Protein 8J1M (pdb70)

Foldseek 3Di:
DVVVVVVVVVCLVCVLVCLQVLLLVQCPDPVNVVLLVQLLVLLVLLLVLLLQLLVVLVVVLADDLLVLLLLLLQLLLLLLLLLVPQQLVVLLVLLCVVPHHDVVSNVLLVLLLVLLLSSLVSCQAAPWAAAPPPGIHYPPNVPDDHLVRPLVLLLSQCLLLLLLLLLQSLPVDCVRNVLSSVSSSNSSNSVSNSQLSVSSVVPDRSVVSSVSSSVSSSSNSSSSSSNNRQQHPDSSSNSSSSSSSSSNNNCCSPPPGLVSCPVVPNNVSSNVSSVNNNVVSVVCSPVVD

Structure (mmCIF, N/CA/C/O backbone):
data_8J1M
#
_entry.id   8J1M
#
_cell.length_a   116.407
_cell.length_b   51.012
_cell.length_c   51.817
_cell.angle_alpha   90.00
_cell.angle_beta   113.92
_cell.angle_gamma   90.00
#
_symmetry.space_group_name_H-M   'C 1 2 1'
#
loop_
_entity.id
_entity.type
_entity.pdbx_description
1 polymer 'Putative membrane protein'
2 non-polymer 'CADMIUM ION'
3 non-polymer 'CHLORIDE ION'
4 non-polymer '[(Z)-octadec-9-enyl] (2R)-2,3-bis(oxidanyl)propanoate'
5 non-polymer 'MERCURY (II) ION'
6 water water
#
loop_
_atom_site.group_PDB
_atom_site.id
_atom_site.type_symbol
_atom_site.label_atom_id
_atom_site.label_alt_id
_atom_site.label_comp_id
_atom_site.label_asym_id
_atom_site.label_entity_id
_atom_site.label_seq_id
_atom_site.pdbx_PDB_ins_code
_atom_site.Cartn_x
_atom_site.Cartn_y
_atom_site.Cartn_z
_atom_site.occupancy
_atom_site.B_iso_or_equiv
_atom_site.auth_seq_id
_atom_site.auth_comp_id
_atom_site.auth_asym_id
_atom_site.auth_atom_id
_atom_site.pdbx_PDB_model_num
ATOM 1 N N . SER A 1 1 ? -49.256 -4.314 14.359 1.00 71.01 21 SER A N 1
ATOM 2 C CA . SER A 1 1 ? -49.593 -5.397 13.450 1.00 64.07 21 SER A CA 1
ATOM 3 C C . SER A 1 1 ? -48.627 -6.567 13.616 1.00 61.31 21 SER A C 1
ATOM 4 O O . SER A 1 1 ? -47.807 -6.808 12.743 1.00 66.40 21 SER A O 1
ATOM 6 N N . HIS A 1 2 ? -48.729 -7.293 14.744 1.00 68.80 22 HIS A N 1
ATOM 7 C CA . HIS A 1 2 ? -48.060 -8.591 14.889 1.00 59.34 22 HIS A CA 1
ATOM 8 C C . HIS A 1 2 ? -48.532 -9.580 13.821 1.00 56.86 22 HIS A C 1
ATOM 9 O O . HIS A 1 2 ? -47.857 -10.588 13.584 1.00 51.52 22 HIS A O 1
ATOM 16 N N . PRO A 1 3 ? -49.719 -9.399 13.218 1.00 50.11 23 PRO A N 1
ATOM 17 C CA . PRO A 1 3 ? -49.993 -10.138 11.969 1.00 54.81 23 PRO A CA 1
ATOM 18 C C . PRO A 1 3 ? -48.903 -9.949 10.917 1.00 56.62 23 PRO A C 1
ATOM 19 O O . PRO A 1 3 ? -48.571 -10.894 10.181 1.00 40.62 23 PRO A O 1
ATOM 23 N N . LEU A 1 4 ? -48.326 -8.742 10.844 1.00 52.69 24 LEU A N 1
ATOM 24 C CA . LEU A 1 4 ? -47.305 -8.440 9.846 1.00 51.83 24 LEU A CA 1
ATOM 25 C C . LEU A 1 4 ? -45.997 -9.173 10.128 1.00 39.42 24 LEU A C 1
ATOM 26 O O . LEU A 1 4 ? -45.348 -9.667 9.201 1.00 43.95 24 LEU A O 1
ATOM 31 N N . ILE A 1 5 ? -45.587 -9.245 11.390 1.00 45.48 25 ILE A N 1
ATOM 32 C CA . ILE A 1 5 ? -44.410 -10.040 11.726 1.00 42.72 25 ILE A CA 1
ATOM 33 C C . ILE A 1 5 ? -44.664 -11.531 11.488 1.00 45.07 25 ILE A C 1
ATOM 34 O O . ILE A 1 5 ? -43.762 -12.252 11.031 1.00 40.45 25 ILE A O 1
ATOM 39 N N . THR A 1 6 ? -45.892 -12.015 11.736 1.00 37.44 26 THR A N 1
ATOM 40 C CA . THR A 1 6 ? -46.185 -13.429 11.478 1.00 42.44 26 THR A CA 1
ATOM 41 C C . THR A 1 6 ? -46.183 -13.703 9.985 1.00 42.66 26 THR A C 1
ATOM 42 O O . THR A 1 6 ? -45.691 -14.745 9.538 1.00 38.78 26 THR A O 1
ATOM 46 N N . LEU A 1 7 ? -46.709 -12.758 9.201 1.00 36.79 27 LEU A N 1
ATOM 47 C CA . LEU A 1 7 ? -46.655 -12.866 7.749 1.00 40.53 27 LEU A CA 1
ATOM 48 C C . LEU A 1 7 ? -45.209 -12.905 7.251 1.00 33.03 27 LEU A C 1
ATOM 49 O O . LEU A 1 7 ? -44.853 -13.739 6.416 1.00 36.94 27 LEU A O 1
ATOM 54 N N . GLY A 1 8 ? -44.358 -12.020 7.770 1.00 37.68 28 GLY A N 1
ATOM 55 C CA . GLY A 1 8 ? -42.965 -12.013 7.353 1.00 32.91 28 GLY A CA 1
ATOM 56 C C . GLY A 1 8 ? -42.220 -13.257 7.798 1.00 35.05 28 GLY A C 1
ATOM 57 O O . GLY A 1 8 ? -41.380 -13.787 7.064 1.00 33.63 28 GLY A O 1
ATOM 58 N N . LEU A 1 9 ? -42.512 -13.737 9.005 1.00 29.29 29 LEU A N 1
ATOM 59 C CA . LEU A 1 9 ? -41.920 -14.989 9.466 1.00 37.48 29 LEU A CA 1
ATOM 60 C C . LEU A 1 9 ? -42.320 -16.147 8.566 1.00 40.57 29 LEU A C 1
ATOM 61 O O . LEU A 1 9 ? -41.479 -16.978 8.191 1.00 38.25 29 LEU A O 1
ATOM 66 N N . ALA A 1 10 ? -43.608 -16.222 8.208 1.00 33.93 30 ALA A N 1
ATOM 67 C CA . ALA A 1 10 ? -44.060 -17.279 7.311 1.00 34.30 30 ALA A CA 1
ATOM 68 C C . ALA A 1 10 ? -43.386 -17.167 5.949 1.00 42.75 30 ALA A C 1
ATOM 69 O O . ALA A 1 10 ? -42.927 -18.172 5.390 1.00 38.16 30 ALA A O 1
ATOM 71 N N . ALA A 1 11 ? -43.317 -15.950 5.397 1.00 38.09 31 ALA A N 1
ATOM 72 C CA . ALA A 1 11 ? -42.678 -15.768 4.099 1.00 38.08 31 ALA A CA 1
ATOM 73 C C . ALA A 1 11 ? -41.186 -16.077 4.172 1.00 35.82 31 ALA A C 1
ATOM 74 O O . ALA A 1 11 ? -40.641 -16.691 3.252 1.00 34.48 31 ALA A O 1
ATOM 76 N N . SER A 1 12 ? -40.516 -15.666 5.257 1.00 36.00 32 SER A N 1
ATOM 77 C CA . SER A 1 12 ? -39.083 -15.940 5.431 1.00 41.65 32 SER A CA 1
ATOM 78 C C . SER A 1 12 ? -38.800 -17.435 5.509 1.00 41.08 32 SER A C 1
ATOM 79 O O . SER A 1 12 ? -37.882 -17.944 4.853 1.00 41.18 32 SER A O 1
ATOM 82 N N . ALA A 1 13 ? -39.558 -18.148 6.341 1.00 36.00 33 ALA A N 1
ATOM 83 C CA . ALA A 1 13 ? -39.343 -19.585 6.499 1.00 38.20 33 ALA A CA 1
ATOM 84 C C . ALA A 1 13 ? -39.618 -20.322 5.199 1.00 44.08 33 ALA A C 1
ATOM 85 O O . ALA A 1 13 ? -38.803 -21.135 4.746 1.00 44.40 33 ALA A O 1
ATOM 87 N N . ALA A 1 14 ? -40.760 -20.031 4.573 1.00 44.32 34 ALA A N 1
ATOM 88 C CA . ALA A 1 14 ? -41.093 -20.681 3.314 1.00 43.62 34 ALA A CA 1
ATOM 89 C C . ALA A 1 14 ? -40.105 -20.317 2.221 1.00 44.90 34 ALA A C 1
ATOM 90 O O . ALA A 1 14 ? -39.810 -21.145 1.356 1.00 43.34 34 ALA A O 1
ATOM 92 N N . GLY A 1 15 ? -39.580 -19.092 2.245 1.00 41.67 35 GLY A N 1
ATOM 93 C CA 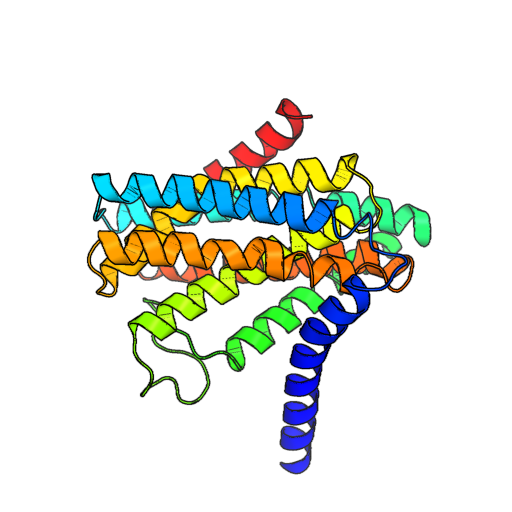. GLY A 1 15 ? -38.639 -18.682 1.211 1.00 44.76 35 GLY A CA 1
ATOM 94 C C . GLY A 1 15 ? -37.322 -19.440 1.263 1.00 43.15 35 GLY A C 1
ATOM 95 O O . GLY A 1 15 ? -36.738 -19.756 0.222 1.00 38.83 35 GLY A O 1
ATOM 96 N N . VAL A 1 16 ? -36.827 -19.731 2.470 1.00 36.87 36 VAL A N 1
ATOM 97 C CA . VAL A 1 16 ? -35.586 -20.492 2.584 1.00 41.57 36 VAL A CA 1
ATOM 98 C C . VAL A 1 16 ? -35.840 -21.984 2.333 1.00 44.62 36 VAL A C 1
ATOM 99 O O . VAL A 1 16 ? -35.085 -22.636 1.606 1.00 42.18 36 VAL A O 1
ATOM 103 N N . VAL A 1 17 ? -36.921 -22.539 2.889 1.00 41.11 37 VAL A N 1
ATOM 104 C CA . VAL A 1 17 ? -37.283 -23.924 2.600 1.00 45.76 37 VAL A CA 1
ATOM 105 C C . VAL A 1 17 ? -37.511 -24.111 1.107 1.00 45.18 37 VAL A C 1
ATOM 106 O O . VAL A 1 17 ? -37.057 -25.096 0.509 1.00 43.70 37 VAL A O 1
ATOM 110 N N . LEU A 1 18 ? -38.198 -23.158 0.478 1.00 41.96 38 LEU A N 1
ATOM 111 C CA . LEU A 1 18 ? -38.488 -23.284 -0.944 1.00 44.16 38 LEU A CA 1
ATOM 112 C C . LEU A 1 18 ? -37.216 -23.225 -1.775 1.00 42.29 38 LEU A C 1
ATOM 113 O O . LEU A 1 18 ? -37.057 -23.999 -2.721 1.00 42.72 38 LEU A O 1
ATOM 118 N N . LEU A 1 19 ? -36.294 -22.321 -1.447 1.00 42.69 39 LEU A N 1
ATOM 119 C CA . LEU A 1 19 ? -35.058 -22.240 -2.220 1.00 40.62 39 LEU A CA 1
ATOM 120 C C . LEU A 1 19 ? -34.326 -23.576 -2.216 1.00 36.79 39 LEU A C 1
ATOM 121 O O . LEU A 1 19 ? -33.869 -24.049 -3.261 1.00 34.79 39 LEU A O 1
ATOM 126 N N . LEU A 1 20 ? -34.199 -24.190 -1.039 1.00 36.86 40 LEU A N 1
ATOM 127 C CA . LEU A 1 20 ? -33.440 -25.429 -0.914 1.00 38.11 40 LEU A CA 1
ATOM 128 C C . LEU A 1 20 ? -34.170 -26.580 -1.592 1.00 36.10 40 LEU A C 1
ATOM 129 O O . LEU A 1 20 ? -33.579 -27.318 -2.388 1.00 37.02 40 LEU A O 1
ATOM 134 N N . VAL A 1 21 ? -35.468 -26.722 -1.313 1.00 38.36 41 VAL A N 1
ATOM 135 C CA . VAL A 1 21 ? -36.231 -27.864 -1.814 1.00 39.39 41 VAL A CA 1
ATOM 136 C C . VAL A 1 21 ? -36.516 -27.711 -3.303 1.00 38.78 41 VAL A C 1
ATOM 137 O O . VAL A 1 21 ? -36.388 -28.668 -4.082 1.00 38.86 41 VAL A O 1
ATOM 141 N N . ALA A 1 22 ? -36.924 -26.512 -3.723 1.00 36.68 42 ALA A N 1
ATOM 142 C CA . ALA A 1 22 ? -37.131 -26.280 -5.148 1.00 39.30 42 ALA A CA 1
ATOM 143 C C . ALA A 1 22 ? -35.822 -26.339 -5.921 1.00 36.03 42 ALA A C 1
ATOM 144 O O . ALA A 1 22 ? -35.819 -26.718 -7.096 1.00 43.09 42 ALA A O 1
ATOM 146 N N . GLY A 1 23 ? -34.707 -25.961 -5.297 1.00 36.70 43 GLY A N 1
ATOM 147 C CA . GLY A 1 23 ? -33.425 -26.136 -5.959 1.00 35.55 43 GLY A CA 1
ATOM 148 C C . GLY A 1 23 ? -33.149 -27.594 -6.269 1.00 37.62 43 GLY A C 1
ATOM 149 O O . GLY A 1 23 ? -32.780 -27.952 -7.391 1.00 36.16 43 GLY A O 1
ATOM 150 N N . ILE A 1 24 ? -33.355 -28.462 -5.282 1.00 31.11 44 ILE A N 1
ATOM 151 C CA . ILE A 1 24 ? -33.117 -29.881 -5.493 1.00 36.24 44 ILE A CA 1
ATOM 152 C C . ILE A 1 24 ? -34.101 -30.440 -6.508 1.00 36.04 44 ILE A C 1
ATOM 153 O O . ILE A 1 24 ? -33.713 -31.167 -7.429 1.00 35.65 44 ILE A O 1
ATOM 158 N N . VAL A 1 25 ? -35.383 -30.084 -6.381 1.00 36.70 45 VAL A N 1
ATOM 159 C CA . VAL A 1 25 ? -36.390 -30.581 -7.316 1.00 35.25 45 VAL A CA 1
ATOM 160 C C . VAL A 1 25 ? -36.044 -30.169 -8.739 1.00 37.36 45 VAL A C 1
ATOM 161 O O . VAL A 1 25 ? -36.055 -30.989 -9.660 1.00 33.94 45 VAL A O 1
ATOM 165 N N . ASN A 1 26 ? -35.703 -28.898 -8.935 1.00 35.04 46 ASN A N 1
ATOM 166 C CA . ASN A 1 26 ? -35.358 -28.438 -10.271 1.00 33.69 46 ASN A CA 1
ATOM 167 C C . ASN A 1 26 ? -34.068 -29.072 -10.765 1.00 37.31 46 ASN A C 1
ATOM 168 O O . ASN A 1 26 ? -33.930 -29.338 -11.967 1.00 34.13 46 ASN A O 1
ATOM 173 N N . ALA A 1 27 ? -33.107 -29.318 -9.868 1.00 32.47 47 ALA A N 1
ATOM 174 C CA . ALA A 1 27 ? -31.887 -29.981 -10.306 1.00 36.82 47 ALA A CA 1
ATOM 175 C C . ALA A 1 27 ? -32.193 -31.362 -10.867 1.00 38.97 47 ALA A C 1
ATOM 176 O O . ALA A 1 27 ? -31.510 -31.823 -11.783 1.00 41.68 47 ALA A O 1
ATOM 178 N N . LEU A 1 28 ? -33.223 -32.027 -10.349 1.00 31.73 48 LEU A N 1
ATOM 179 C CA . LEU A 1 28 ? -33.461 -33.423 -10.696 1.00 38.25 48 LEU A CA 1
ATOM 180 C C . LEU A 1 28 ? -34.349 -33.601 -11.921 1.00 44.56 48 LEU A C 1
ATOM 181 O O . LEU A 1 28 ? -34.792 -34.720 -12.187 1.00 40.79 48 LEU A O 1
ATOM 186 N N . THR A 1 29 ? -34.602 -32.538 -12.679 1.00 45.74 49 THR A N 1
ATOM 187 C CA . THR A 1 29 ? -35.339 -32.655 -13.930 1.00 51.25 49 THR A CA 1
ATOM 188 C C . THR A 1 29 ? -34.452 -33.236 -15.032 1.00 52.52 49 THR A C 1
ATOM 189 O O . THR A 1 29 ? -33.216 -33.204 -14.958 1.00 51.15 49 THR A O 1
ATOM 193 N N . GLY A 1 30 ? -35.106 -33.757 -16.077 1.00 48.93 50 GLY A N 1
ATOM 194 C CA . GLY A 1 30 ? -34.381 -34.453 -17.129 1.00 40.66 50 GLY A CA 1
ATOM 195 C C . GLY A 1 30 ? -33.406 -33.572 -17.886 1.00 45.34 50 GLY A C 1
ATOM 196 O O . GLY A 1 30 ? -32.350 -34.043 -18.328 1.00 43.07 50 GLY A O 1
ATOM 197 N N . GLU A 1 31 ? -33.733 -32.286 -18.045 1.00 41.01 51 GLU A N 1
ATOM 198 C CA . GLU A 1 31 ? -32.849 -31.371 -18.766 1.00 45.50 51 GLU A CA 1
ATOM 199 C C . GLU A 1 31 ? -31.507 -31.165 -18.065 1.00 41.84 51 GLU A C 1
ATOM 200 O O . GLU A 1 31 ? -30.536 -30.761 -18.708 1.00 44.92 51 GLU A O 1
ATOM 202 N N . ASN A 1 32 ? -31.421 -31.427 -16.766 1.00 45.79 52 ASN A N 1
ATOM 203 C CA . ASN A 1 32 ? -30.217 -31.117 -16.013 1.00 38.19 52 ASN A CA 1
ATOM 204 C C . ASN A 1 32 ? -29.344 -32.336 -15.748 1.00 46.38 52 ASN A C 1
ATOM 205 O O . ASN A 1 32 ? -28.333 -32.215 -15.042 1.00 37.68 52 ASN A O 1
ATOM 210 N N . ARG A 1 33 ? -29.674 -33.495 -16.332 1.00 35.68 53 ARG A N 1
ATOM 211 C CA . ARG A 1 33 ? -29.063 -34.733 -15.859 1.00 40.76 53 ARG A CA 1
ATOM 212 C C . ARG A 1 33 ? -27.550 -34.729 -16.049 1.00 43.27 53 ARG A C 1
ATOM 213 O O . ARG A 1 33 ? -26.816 -35.228 -15.187 1.00 38.08 53 ARG A O 1
ATOM 221 N N . VAL A 1 34 ? -27.053 -34.151 -17.148 1.00 36.09 54 VAL A N 1
ATOM 222 C CA . VAL A 1 34 ? -25.604 -34.103 -17.346 1.00 38.22 54 VAL A CA 1
ATOM 223 C C . VAL A 1 34 ? -24.963 -33.106 -16.389 1.00 37.88 54 VAL A C 1
ATOM 224 O O . VAL A 1 34 ? -23.903 -33.375 -15.804 1.00 38.27 54 VAL A O 1
ATOM 228 N N . HIS A 1 35 ? -25.598 -31.944 -16.209 1.00 36.30 55 HIS A N 1
ATOM 229 C CA . HIS A 1 35 ? -25.048 -30.910 -15.340 1.00 40.00 55 HIS A CA 1
ATOM 230 C C . HIS A 1 35 ? -25.014 -31.354 -13.883 1.00 39.66 55 HIS A C 1
ATOM 231 O O . HIS A 1 35 ? -24.017 -31.113 -13.185 1.00 39.55 55 HIS A O 1
ATOM 238 N N . VAL A 1 36 ? -26.086 -31.988 -13.393 1.00 32.61 56 VAL A N 1
ATOM 239 C CA A VAL A 1 36 ? -26.017 -32.426 -12.008 0.26 37.08 56 VAL A CA 1
ATOM 240 C CA B VAL A 1 36 ? -26.103 -32.521 -12.033 0.74 36.93 56 VAL A CA 1
ATOM 241 C C . VAL A 1 36 ? -24.998 -33.549 -11.859 1.00 35.82 56 VAL A C 1
ATOM 242 O O . VAL A 1 36 ? -24.387 -33.673 -10.792 1.00 35.35 56 VAL A O 1
ATOM 249 N N . GLY A 1 37 ? -24.741 -34.328 -12.911 1.00 35.08 57 GLY A N 1
ATOM 250 C CA . GLY A 1 37 ? -23.683 -35.324 -12.828 1.00 37.75 57 GLY A CA 1
ATOM 251 C C . GLY A 1 37 ? -22.339 -34.702 -12.491 1.00 35.46 57 GLY A C 1
ATOM 252 O O . GLY A 1 37 ? -21.677 -35.103 -11.529 1.00 36.69 57 GLY A O 1
ATOM 253 N N . TYR A 1 38 ? -21.922 -33.703 -13.279 1.00 33.73 58 TYR A N 1
ATOM 254 C CA . TYR A 1 38 ? -20.665 -33.013 -13.004 1.00 37.55 58 TYR A CA 1
ATOM 255 C C . TYR A 1 38 ? -20.674 -32.372 -11.626 1.00 33.49 58 TYR A C 1
ATOM 256 O O . TYR A 1 38 ? -19.677 -32.440 -10.893 1.00 31.72 58 TYR A O 1
ATOM 265 N N . ALA A 1 39 ? -21.784 -31.727 -11.266 1.00 34.71 59 ALA A N 1
ATOM 266 C CA . ALA A 1 39 ? -21.828 -30.985 -10.010 1.00 37.26 59 ALA A CA 1
ATOM 267 C C . ALA A 1 39 ? -21.714 -31.902 -8.797 1.00 33.39 59 ALA A C 1
ATOM 268 O O . ALA A 1 39 ? -21.005 -31.578 -7.841 1.00 29.23 59 ALA A O 1
ATOM 270 N N . VAL A 1 40 ? -22.408 -33.046 -8.801 1.00 32.98 60 VAL A N 1
ATOM 271 C CA . VAL A 1 40 ? -22.300 -33.948 -7.653 1.00 31.06 60 VAL A CA 1
ATOM 272 C C . VAL A 1 40 ? -20.916 -34.594 -7.589 1.00 30.92 60 VAL A C 1
ATOM 273 O O . VAL A 1 40 ? -20.369 -34.812 -6.499 1.00 34.82 60 VAL A O 1
ATOM 277 N N . LEU A 1 41 ? -20.299 -34.872 -8.736 1.00 29.14 61 LEU A N 1
ATOM 278 C CA . LEU A 1 41 ? -18.933 -35.397 -8.711 1.00 28.99 61 LEU A CA 1
ATOM 279 C C . LEU A 1 41 ? -17.959 -34.347 -8.184 1.00 28.40 61 LEU A C 1
ATOM 280 O O . LEU A 1 41 ? -17.070 -34.653 -7.382 1.00 30.93 61 LEU A O 1
ATOM 285 N N . GLY A 1 42 ? -18.101 -33.098 -8.635 1.00 30.35 62 GLY A N 1
ATOM 286 C CA . GLY A 1 42 ? -17.324 -32.031 -8.028 1.00 27.08 62 GLY A CA 1
ATOM 287 C C . GLY A 1 42 ? -17.527 -31.969 -6.528 1.00 29.32 62 GLY A C 1
ATOM 288 O O . GLY A 1 42 ? -16.562 -31.869 -5.765 1.00 29.05 62 GLY A O 1
ATOM 289 N N . GLY A 1 43 ? -18.787 -32.072 -6.080 1.00 29.69 63 GLY A N 1
ATOM 290 C CA . GLY A 1 43 ? -19.053 -32.083 -4.649 1.00 26.58 63 GLY A CA 1
ATOM 291 C C . GLY A 1 43 ? -18.406 -33.261 -3.947 1.00 29.67 63 GLY A C 1
ATOM 292 O O . GLY A 1 43 ? -17.847 -33.116 -2.855 1.00 30.06 63 GLY A O 1
ATOM 293 N N . ALA A 1 44 ? -18.468 -34.441 -4.568 1.00 28.52 64 ALA A N 1
ATOM 294 C CA . ALA A 1 44 ? -17.880 -35.642 -3.983 1.00 32.12 64 ALA A CA 1
ATOM 295 C C . ALA A 1 44 ? -16.355 -35.563 -3.923 1.00 30.97 64 ALA A C 1
ATOM 296 O O . ALA A 1 44 ? -15.732 -36.200 -3.068 1.00 29.12 64 ALA A O 1
ATOM 298 N N . ALA A 1 45 ? -15.737 -34.798 -4.812 1.00 30.42 65 ALA A N 1
ATOM 299 C CA . ALA A 1 45 ? -14.304 -34.552 -4.684 1.00 30.22 65 ALA A CA 1
ATOM 300 C C . ALA A 1 45 ? -14.008 -33.726 -3.435 1.00 29.86 65 ALA A C 1
ATOM 301 O O . ALA A 1 45 ? -13.032 -33.987 -2.721 1.00 31.71 65 ALA A O 1
ATOM 303 N N . GLY A 1 46 ? -14.874 -32.762 -3.125 1.00 31.09 66 GLY A N 1
ATOM 304 C CA . GLY A 1 46 ? -14.705 -31.998 -1.899 1.00 29.70 66 GLY A CA 1
ATOM 305 C C . GLY A 1 46 ? -14.940 -32.832 -0.655 1.00 30.10 66 GLY A C 1
ATOM 306 O O . GLY A 1 46 ? -14.269 -32.648 0.360 1.00 30.15 66 GLY A O 1
ATOM 307 N N . PHE A 1 47 ? -15.921 -33.732 -0.700 1.00 29.38 67 PHE A N 1
ATOM 308 C CA . PHE A 1 47 ? -16.068 -34.697 0.380 1.00 29.92 67 PHE A CA 1
ATOM 309 C C . PHE A 1 47 ? -14.780 -35.502 0.574 1.00 33.42 67 PHE A C 1
ATOM 310 O O . PHE A 1 47 ? -14.338 -35.725 1.708 1.00 32.93 67 PHE A O 1
ATOM 318 N N . ALA A 1 48 ? -14.160 -35.937 -0.523 1.00 28.02 68 ALA A N 1
ATOM 319 C CA . ALA A 1 48 ? -12.951 -36.749 -0.406 1.00 30.79 68 ALA A CA 1
ATOM 320 C C . ALA A 1 48 ? -11.808 -35.935 0.180 1.00 28.28 68 ALA A C 1
ATOM 321 O O . ALA A 1 48 ? -11.069 -36.417 1.050 1.00 35.98 68 ALA A O 1
ATOM 323 N N . ALA A 1 49 ? -11.673 -34.679 -0.250 1.00 31.03 69 ALA A N 1
ATOM 324 C CA . ALA A 1 49 ? -10.610 -33.832 0.282 1.00 30.06 69 ALA A CA 1
ATOM 325 C C . ALA A 1 49 ? -10.848 -33.506 1.746 1.00 33.97 69 ALA A C 1
ATOM 326 O O . ALA A 1 49 ? -9.896 -33.414 2.527 1.00 33.28 69 ALA A O 1
ATOM 328 N N . THR A 1 50 ? -12.114 -33.303 2.130 1.00 31.68 70 THR A N 1
ATOM 329 C CA . THR A 1 50 ? -12.453 -33.096 3.535 1.00 30.18 70 T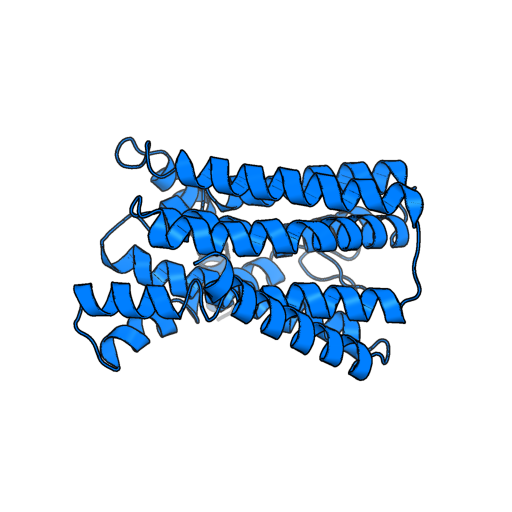HR A CA 1
ATOM 330 C C . THR A 1 50 ? -12.049 -34.306 4.358 1.00 27.90 70 THR A C 1
ATOM 331 O O . THR A 1 50 ? -11.418 -34.177 5.413 1.00 36.27 70 THR A O 1
ATOM 335 N N . ALA A 1 51 ? -12.430 -35.495 3.887 1.00 32.85 71 ALA A N 1
ATOM 336 C CA . ALA A 1 51 ? -12.077 -36.745 4.547 1.00 35.23 71 ALA A CA 1
ATOM 337 C C . ALA A 1 51 ? -10.573 -36.843 4.763 1.00 34.71 71 ALA A C 1
ATOM 338 O O . ALA A 1 51 ? -10.113 -37.185 5.855 1.00 38.23 71 ALA A O 1
ATOM 340 N N . LEU A 1 52 ? -9.787 -36.506 3.737 1.00 36.89 72 LEU A N 1
ATOM 341 C CA . LEU A 1 52 ? -8.336 -36.609 3.852 1.00 33.85 72 LEU A CA 1
ATOM 342 C C . LEU A 1 52 ? -7.798 -35.700 4.953 1.00 41.16 72 LEU A C 1
ATOM 343 O O . LEU A 1 52 ? -7.000 -36.133 5.793 1.00 40.81 72 LEU A O 1
ATOM 348 N N . GLY A 1 53 ? -8.205 -34.428 4.948 1.00 34.46 73 GLY A N 1
ATOM 349 C CA . GLY A 1 53 ? -7.804 -33.526 6.020 1.00 33.80 73 GLY A CA 1
ATOM 350 C C . GLY A 1 53 ? -8.208 -34.029 7.395 1.00 36.61 73 GLY A C 1
ATOM 351 O O . GLY A 1 53 ? -7.420 -33.977 8.347 1.00 35.50 73 GLY A O 1
ATOM 352 N N . ALA A 1 54 ? -9.431 -34.541 7.521 1.00 35.15 74 ALA A N 1
ATOM 353 C CA . ALA A 1 54 ? -9.862 -35.012 8.829 1.00 34.74 74 ALA A CA 1
ATOM 354 C C . ALA A 1 54 ? -8.991 -36.172 9.305 1.00 40.75 74 ALA A C 1
ATOM 355 O O . ALA A 1 54 ? -8.650 -36.254 10.491 1.00 31.55 74 ALA A O 1
ATOM 357 N N . LEU A 1 55 ? -8.598 -37.068 8.392 1.00 37.66 75 LEU A N 1
ATOM 358 C CA . LEU A 1 55 ? -7.723 -38.161 8.802 1.00 40.11 75 LEU A CA 1
ATOM 359 C C . LEU A 1 55 ? -6.430 -37.633 9.408 1.00 44.38 75 LEU A C 1
ATOM 360 O O . LEU A 1 55 ? -5.913 -38.210 10.370 1.00 44.96 75 LEU A O 1
ATOM 365 N N . MET A 1 56 ? -5.922 -36.509 8.903 1.00 42.03 76 MET A N 1
ATOM 366 C CA . MET A 1 56 ? -4.691 -35.956 9.442 1.00 39.10 76 MET A CA 1
ATOM 367 C C . MET A 1 56 ? -4.846 -35.421 10.864 1.00 48.35 76 MET A C 1
ATOM 368 O O . MET A 1 56 ? -3.834 -35.093 11.495 1.00 42.64 76 MET A O 1
ATOM 373 N N . ALA A 1 57 ? -6.070 -35.318 11.388 1.00 39.26 77 ALA A N 1
ATOM 374 C CA . ALA A 1 57 ? -6.238 -34.887 12.773 1.00 36.97 77 ALA A CA 1
ATOM 375 C C . ALA A 1 57 ? -5.992 -36.001 13.771 1.00 38.74 77 ALA A C 1
ATOM 376 O O . ALA A 1 57 ? -5.786 -35.714 14.958 1.00 39.52 77 ALA A O 1
ATOM 378 N N . LEU A 1 58 ? -6.038 -37.262 13.333 1.00 41.51 78 LEU A N 1
ATOM 379 C CA . LEU A 1 58 ? -5.708 -38.362 14.233 1.00 45.43 78 LEU A CA 1
ATOM 380 C C . LEU A 1 58 ? -4.312 -38.201 14.816 1.00 48.53 78 LEU A C 1
ATOM 381 O O . LEU A 1 58 ? -4.057 -38.632 15.945 1.00 62.48 78 LEU A O 1
ATOM 386 N N . GLY A 1 59 ? -3.403 -37.581 14.073 1.00 53.68 79 GLY A N 1
ATOM 387 C CA . GLY A 1 59 ? -2.074 -37.313 14.581 1.00 59.93 79 GLY A CA 1
ATOM 388 C C . GLY A 1 59 ? -2.014 -36.155 15.560 1.00 61.48 79 GLY A C 1
ATOM 389 O O . GLY A 1 59 ? -1.403 -36.275 16.626 1.00 63.98 79 GLY A O 1
ATOM 390 N N . LEU A 1 60 ? -2.656 -35.032 15.220 1.00 51.96 80 LEU A N 1
ATOM 391 C CA . LEU A 1 60 ? -2.474 -33.805 15.990 1.00 48.45 80 LEU A CA 1
ATOM 392 C C . LEU A 1 60 ? -3.322 -33.793 17.258 1.00 53.66 80 LEU A C 1
ATOM 393 O O . LEU A 1 60 ? -2.830 -33.440 18.338 1.00 53.21 80 LEU A O 1
ATOM 398 N N . ARG A 1 61 ? -4.608 -34.140 17.130 1.00 49.66 81 ARG A N 1
ATOM 399 C CA . ARG A 1 61 ? -5.579 -34.236 18.220 1.00 48.58 81 ARG A CA 1
ATOM 400 C C . ARG A 1 61 ? -6.009 -32.874 18.759 1.00 44.27 81 ARG A C 1
ATOM 401 O O . ARG A 1 61 ? -7.212 -32.619 18.870 1.00 43.82 81 ARG A O 1
ATOM 409 N N . ALA A 1 62 ? -5.060 -32.003 19.112 1.00 45.19 82 ALA A N 1
ATOM 410 C CA . ALA A 1 62 ? -5.377 -30.673 19.622 1.00 47.54 82 ALA A CA 1
ATOM 411 C C . ALA A 1 62 ? -4.239 -29.725 19.272 1.00 51.74 82 ALA A C 1
ATOM 412 O O . ALA A 1 62 ? -3.090 -30.140 19.105 1.00 45.92 82 ALA A O 1
ATOM 414 N N . ILE A 1 63 ? -4.571 -28.442 19.146 1.00 45.33 83 ILE A N 1
ATOM 415 C CA . ILE A 1 63 ? -3.591 -27.434 18.768 1.00 45.76 83 ILE A CA 1
ATOM 416 C C . ILE A 1 63 ? -3.850 -26.186 19.593 1.00 51.90 83 ILE A C 1
ATOM 417 O O . ILE A 1 63 ? -4.932 -25.996 20.158 1.00 48.23 83 ILE A O 1
ATOM 422 N N . SER A 1 64 ? -2.828 -25.337 19.668 1.00 46.30 84 SER A N 1
ATOM 423 C CA . SER A 1 64 ? -2.985 -24.052 20.330 1.00 50.54 84 SER A CA 1
ATOM 424 C C . SER A 1 64 ? -4.085 -23.243 19.652 1.00 48.15 84 SER A C 1
ATOM 425 O O . SER A 1 64 ? -4.318 -23.356 18.446 1.00 46.81 84 SER A O 1
ATOM 428 N N . ALA A 1 65 ? -4.769 -22.417 20.439 1.00 49.23 85 ALA A N 1
ATOM 429 C CA . ALA A 1 65 ? -5.803 -21.569 19.859 1.00 56.98 85 ALA A CA 1
ATOM 430 C C . ALA A 1 65 ? -5.211 -20.611 18.833 1.00 57.12 85 ALA A C 1
ATOM 431 O O . ALA A 1 65 ? -5.883 -20.237 17.861 1.00 56.43 85 ALA A O 1
ATOM 433 N N . ARG A 1 66 ? -3.945 -20.234 19.014 1.00 55.76 86 ARG A N 1
ATOM 434 C CA . ARG A 1 66 ? -3.276 -19.380 18.041 1.00 55.17 86 ARG A CA 1
ATOM 435 C C . ARG A 1 66 ? -3.111 -20.086 16.696 1.00 51.87 86 ARG A C 1
ATOM 436 O O . ARG A 1 66 ? -3.334 -19.482 15.638 1.00 49.27 86 ARG A O 1
ATOM 444 N N . THR A 1 67 ? -2.719 -21.364 16.716 1.00 41.94 87 THR A N 1
ATOM 445 C CA . THR A 1 67 ? -2.612 -22.130 15.475 1.00 39.02 87 THR A CA 1
ATOM 446 C C . THR A 1 67 ? -3.988 -22.351 14.842 1.00 44.45 87 THR A C 1
ATOM 447 O O . THR A 1 67 ? -4.133 -22.288 13.614 1.00 35.65 87 THR A O 1
ATOM 451 N N . GLN A 1 68 ? -5.008 -22.612 15.661 1.00 41.97 88 GLN A N 1
ATOM 452 C CA . GLN A 1 68 ? -6.342 -22.836 15.115 1.00 48.69 88 GLN A CA 1
ATOM 453 C C . GLN A 1 68 ? -6.836 -21.591 14.391 1.00 42.34 88 GLN A C 1
ATOM 454 O O . GLN A 1 68 ? -7.343 -21.681 13.268 1.00 41.90 88 GLN A O 1
ATOM 460 N N . ASP A 1 69 ? -6.620 -20.416 14.987 1.00 42.56 89 ASP A N 1
ATOM 461 C CA . ASP A 1 69 ? -7.063 -19.162 14.391 1.00 40.80 89 ASP A CA 1
ATOM 462 C C . ASP A 1 69 ? -6.303 -18.836 13.106 1.00 42.59 89 ASP A C 1
ATOM 463 O O . ASP A 1 69 ? -6.878 -18.241 12.190 1.00 37.71 89 ASP A O 1
ATOM 468 N N . ALA A 1 70 ? -5.016 -19.188 13.025 1.00 34.74 90 ALA A N 1
ATOM 469 C CA . ALA A 1 70 ? -4.283 -19.030 11.773 1.00 39.10 90 ALA A CA 1
ATOM 470 C C . ALA A 1 70 ? -4.891 -19.889 10.666 1.00 35.03 90 ALA A C 1
ATOM 471 O O . ALA A 1 70 ? -5.111 -19.415 9.544 1.00 33.52 90 ALA A O 1
ATOM 473 N N . MET A 1 71 ? -5.160 -21.163 10.966 1.00 32.33 91 MET A N 1
ATOM 474 C CA . MET A 1 71 ? -5.663 -22.098 9.958 1.00 34.23 91 MET A CA 1
ATOM 475 C C . MET A 1 71 ? -7.066 -21.730 9.490 1.00 37.68 91 MET A C 1
ATOM 476 O O . MET A 1 71 ? -7.408 -21.921 8.313 1.00 32.42 91 MET A O 1
ATOM 481 N N . LEU A 1 72 ? -7.902 -21.243 10.411 1.00 34.39 92 LEU A N 1
ATOM 482 C CA . LEU A 1 72 ? -9.237 -20.787 10.047 1.00 39.97 92 LEU A CA 1
ATOM 483 C C . LEU A 1 72 ? -9.164 -19.571 9.134 1.00 3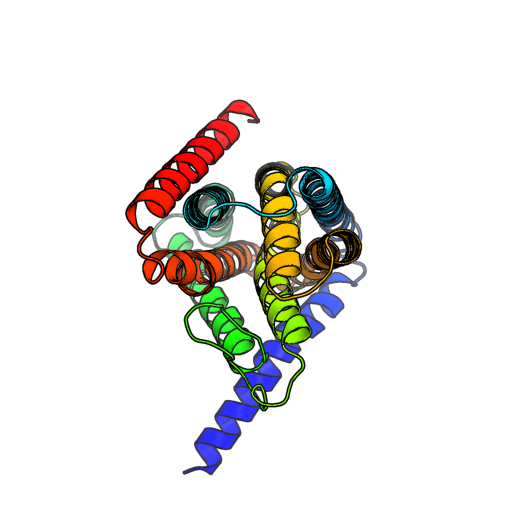7.24 92 LEU A C 1
ATOM 484 O O . LEU A 1 72 ? -9.890 -19.500 8.139 1.00 33.12 92 LEU A O 1
ATOM 489 N N . GLY A 1 73 ? -8.290 -18.608 9.457 1.00 33.30 93 GLY A N 1
ATOM 490 C CA . GLY A 1 73 ? -8.052 -17.491 8.552 1.00 32.44 93 GLY A CA 1
ATOM 491 C C . GLY A 1 73 ? -7.552 -17.932 7.190 1.00 31.40 93 GLY A C 1
ATOM 492 O O . GLY A 1 73 ? -7.951 -17.381 6.161 1.00 30.91 93 GLY A O 1
ATOM 493 N N . PHE A 1 74 ? -6.685 -18.945 7.160 1.00 30.88 94 PHE A N 1
ATOM 494 C CA . PHE A 1 74 ? -6.149 -19.431 5.887 1.00 28.18 94 PHE A CA 1
ATOM 495 C C . PHE A 1 74 ? -7.248 -19.993 4.980 1.00 32.88 94 PHE A C 1
ATOM 496 O O . PHE A 1 74 ? -7.324 -19.653 3.795 1.00 29.27 94 PHE A O 1
ATOM 504 N N . CYS A 1 75 ? -8.072 -20.905 5.507 1.00 30.59 95 CYS A N 1
ATOM 505 C CA . CYS A 1 75 ? -9.191 -21.422 4.725 1.00 34.81 95 CYS A CA 1
ATOM 506 C C . CYS A 1 75 ? -10.152 -20.307 4.348 1.00 32.16 95 CYS A C 1
ATOM 507 O O . CYS A 1 75 ? -10.686 -20.292 3.235 1.00 34.32 95 CYS A O 1
ATOM 510 N N . ALA A 1 76 ? -10.361 -19.351 5.256 1.00 32.83 96 ALA A N 1
ATOM 511 C CA . ALA A 1 76 ? -11.219 -18.209 4.959 1.00 35.11 96 ALA A CA 1
ATOM 512 C C . ALA A 1 76 ? -10.670 -17.371 3.809 1.00 32.07 96 ALA A C 1
ATOM 513 O O . ALA A 1 76 ? -11.436 -16.862 2.979 1.00 29.73 96 ALA A O 1
ATOM 515 N N . GLY A 1 77 ? -9.352 -17.172 3.764 1.00 31.55 97 GLY A N 1
ATOM 516 C CA . GLY A 1 77 ? -8.783 -16.381 2.686 1.00 25.89 97 GLY A CA 1
ATOM 517 C C . GLY A 1 77 ? -8.908 -17.089 1.354 1.00 31.07 97 GLY A C 1
ATOM 518 O O . GLY A 1 77 ? -9.165 -16.459 0.320 1.00 28.17 97 GLY A O 1
ATOM 519 N N . MET A 1 78 ? -8.725 -18.408 1.356 1.00 26.95 98 MET A N 1
ATOM 520 C CA . MET A 1 78 ? -8.926 -19.165 0.130 1.00 31.28 98 MET A CA 1
ATOM 521 C C . MET A 1 78 ? -10.349 -18.990 -0.377 1.00 31.35 98 MET A C 1
ATOM 522 O O . MET A 1 78 ? -10.571 -18.833 -1.583 1.00 33.90 98 MET A O 1
ATOM 527 N N . MET A 1 79 ? -11.325 -18.968 0.531 1.00 30.76 99 MET A N 1
ATOM 528 C CA . MET A 1 79 ? -12.703 -18.847 0.072 1.00 33.03 99 MET A CA 1
ATOM 529 C C . MET A 1 79 ? -13.058 -17.442 -0.393 1.00 28.22 99 MET A C 1
ATOM 530 O O . MET A 1 79 ? -13.828 -17.308 -1.344 1.00 27.58 99 MET A O 1
ATOM 535 N N . LEU A 1 80 ? -12.523 -16.397 0.241 1.00 28.77 100 LEU A N 1
ATOM 536 C CA A LEU A 1 80 ? -12.720 -15.058 -0.300 0.78 29.84 100 LEU A CA 1
ATOM 537 C CA B LEU A 1 80 ? -12.677 -15.042 -0.286 0.22 29.84 100 LEU A CA 1
ATOM 538 C C . LEU A 1 80 ? -12.157 -14.950 -1.710 1.00 32.04 100 LEU A C 1
ATOM 539 O O . LEU A 1 80 ? -12.794 -14.358 -2.588 1.00 31.91 100 LEU A O 1
ATOM 548 N N . ALA A 1 81 ? -10.978 -15.520 -1.953 1.00 29.28 101 ALA A N 1
ATOM 549 C CA . ALA A 1 81 ? -10.410 -15.440 -3.294 1.00 31.16 101 ALA A CA 1
ATOM 550 C C . ALA A 1 81 ? -11.205 -16.283 -4.275 1.00 32.25 101 ALA A C 1
ATOM 551 O O . ALA A 1 81 ? -11.422 -15.866 -5.417 1.00 34.05 101 ALA A O 1
ATOM 553 N N . ALA A 1 82 ? -11.653 -17.469 -3.858 1.00 33.41 102 ALA A N 1
ATOM 554 C CA . ALA A 1 82 ? -12.500 -18.265 -4.739 1.00 31.44 102 ALA A CA 1
ATOM 555 C C . ALA A 1 82 ? -13.789 -17.525 -5.072 1.00 34.32 102 ALA A C 1
ATOM 556 O O . ALA A 1 82 ? -14.283 -17.603 -6.205 1.00 31.24 102 ALA A O 1
ATOM 558 N N . SER A 1 83 ? -14.355 -16.806 -4.095 1.00 30.37 103 SER A N 1
ATOM 559 C CA A SER A 1 83 ? -15.572 -16.035 -4.349 0.66 32.99 103 SER A CA 1
ATOM 560 C CA B SER A 1 83 ? -15.576 -16.050 -4.359 0.34 32.92 103 SER A CA 1
ATOM 561 C C . SER A 1 83 ? -15.323 -14.952 -5.384 1.00 32.41 103 SER A C 1
ATOM 562 O O . SER A 1 83 ? -16.121 -14.759 -6.308 1.00 31.85 103 SER A O 1
ATOM 567 N N . ALA A 1 84 ? -14.211 -14.226 -5.229 1.00 31.71 104 ALA A N 1
ATOM 568 C CA . ALA A 1 84 ? -13.873 -13.126 -6.118 1.00 30.93 104 ALA A CA 1
ATOM 569 C C . ALA A 1 84 ? -13.523 -13.618 -7.524 1.00 30.54 104 ALA A C 1
ATOM 570 O O . ALA A 1 84 ? -14.133 -13.193 -8.509 1.00 32.97 104 ALA A O 1
ATOM 572 N N . PHE A 1 85 ? -12.557 -14.529 -7.642 1.00 28.14 105 PHE A N 1
ATOM 573 C CA . PHE A 1 85 ? -12.018 -14.880 -8.954 1.00 32.14 105 PHE A CA 1
ATOM 574 C C . PHE A 1 85 ? -12.732 -16.036 -9.636 1.00 33.82 105 PHE A C 1
ATOM 575 O O . PHE A 1 85 ? -12.689 -16.131 -10.865 1.00 31.03 105 PHE A O 1
ATOM 583 N N . SER A 1 86 ? -13.382 -16.918 -8.888 1.00 29.54 106 SER A N 1
ATOM 584 C CA . SER A 1 86 ? -13.995 -18.091 -9.488 1.00 30.67 106 SER A CA 1
ATOM 585 C C . SER A 1 86 ? -15.511 -18.033 -9.512 1.00 29.54 106 SER A C 1
ATOM 586 O O . SER A 1 86 ? -16.134 -18.884 -10.161 1.00 32.96 106 SER A O 1
ATOM 589 N N . LEU A 1 87 ? -16.121 -17.043 -8.859 1.00 27.76 107 LEU A N 1
ATOM 590 C CA . LEU A 1 87 ? -17.563 -16.849 -8.934 1.00 32.45 107 LEU A CA 1
ATOM 591 C C . LEU A 1 87 ? -17.933 -15.459 -9.419 1.00 27.96 107 LEU A C 1
ATOM 592 O O . LEU A 1 87 ? -18.665 -15.330 -10.408 1.00 29.88 107 LEU A O 1
ATOM 597 N N . ILE A 1 88 ? -17.447 -14.411 -8.755 1.00 26.44 108 ILE A N 1
ATOM 598 C CA . ILE A 1 88 ? -17.878 -13.061 -9.102 1.00 32.11 108 ILE A CA 1
ATOM 599 C C . ILE A 1 88 ? -17.381 -12.679 -10.497 1.00 33.35 108 ILE A C 1
ATOM 600 O O . ILE A 1 88 ? -18.172 -12.283 -11.361 1.00 29.79 108 ILE A O 1
ATOM 605 N N . LEU A 1 89 ? -16.081 -12.839 -10.765 1.00 31.51 109 LEU A N 1
ATOM 606 C CA . LEU A 1 89 ? -15.573 -12.432 -12.079 1.00 34.69 109 LEU A CA 1
ATOM 607 C C . LEU A 1 89 ? -16.182 -13.230 -13.223 1.00 35.97 109 LEU A C 1
ATOM 608 O O . LEU A 1 89 ? -16.606 -12.608 -14.212 1.00 37.66 109 LEU A O 1
ATOM 613 N N . PRO A 1 90 ? -16.269 -14.569 -13.177 1.00 31.88 110 PRO A N 1
ATOM 614 C CA . PRO A 1 90 ? -16.995 -15.278 -14.248 1.00 32.23 110 PRO A CA 1
ATOM 615 C C . PRO A 1 90 ? -18.483 -14.961 -14.299 1.00 33.92 110 PRO A C 1
ATOM 616 O O . PRO A 1 90 ? -19.064 -14.962 -15.387 1.00 31.72 110 PRO A O 1
ATOM 620 N N . GLY A 1 91 ? -19.133 -14.746 -13.153 1.00 31.01 111 GLY A N 1
ATOM 621 C CA . GLY A 1 91 ? -20.514 -14.286 -13.178 1.00 30.64 111 GLY A CA 1
ATOM 622 C C . GLY A 1 91 ? -20.682 -12.983 -13.937 1.00 33.62 111 GLY A C 1
ATOM 623 O O . GLY A 1 91 ? -21.666 -12.800 -14.660 1.00 30.70 111 GLY A O 1
ATOM 624 N N . LEU A 1 92 ? -19.732 -12.053 -13.769 1.00 35.63 112 LEU A N 1
ATOM 625 C CA . LEU A 1 92 ? -19.761 -10.794 -14.511 1.00 32.39 112 LEU A CA 1
ATOM 626 C C . LEU A 1 92 ? -19.722 -11.032 -16.015 1.00 41.22 112 LEU A C 1
ATOM 627 O O . LEU A 1 92 ? -20.536 -10.475 -16.763 1.00 37.53 112 LEU A O 1
ATOM 632 N N . ASP A 1 93 ? -18.763 -11.843 -16.478 1.00 35.73 113 ASP A N 1
ATOM 633 C CA . ASP A 1 93 ? -18.680 -12.181 -17.899 1.00 32.75 113 ASP A CA 1
ATOM 634 C C . ASP A 1 93 ? -19.960 -12.839 -18.376 1.00 34.42 113 ASP A C 1
ATOM 635 O O . ASP A 1 93 ? -20.484 -12.502 -19.442 1.00 35.48 113 ASP A O 1
ATOM 640 N N . ALA A 1 94 ? -20.469 -13.808 -17.611 1.00 32.32 114 ALA A N 1
ATOM 641 C CA . ALA A 1 94 ? -21.697 -14.474 -18.030 1.00 37.94 114 ALA A CA 1
ATOM 642 C C . ALA A 1 94 ? -22.867 -13.492 -18.096 1.00 33.66 114 ALA A C 1
ATOM 643 O O . ALA A 1 94 ? -23.672 -13.542 -19.032 1.00 37.34 114 ALA A O 1
ATOM 645 N N . ALA A 1 95 ? -22.992 -12.605 -17.105 1.00 33.55 115 ALA A N 1
ATOM 646 C CA . ALA A 1 95 ? -24.071 -11.615 -17.141 1.00 33.55 115 ALA A CA 1
ATOM 647 C C . ALA A 1 95 ? -23.929 -10.705 -18.350 1.00 36.11 115 ALA A C 1
ATOM 648 O O . ALA A 1 95 ? -24.923 -10.360 -19.000 1.00 36.79 115 ALA A O 1
ATOM 650 N N . GLY A 1 96 ? -22.696 -10.316 -18.669 1.00 34.24 116 GLY A N 1
ATOM 651 C CA . GLY A 1 96 ? -22.470 -9.412 -19.781 1.00 41.04 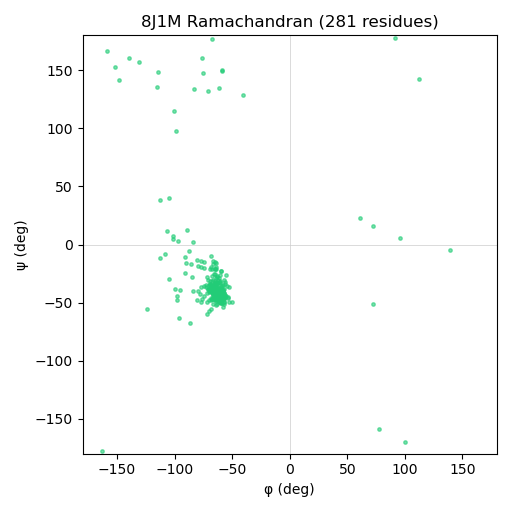116 GLY A CA 1
ATOM 652 C C . GLY A 1 96 ? -22.894 -9.984 -21.116 1.00 44.62 116 GLY A C 1
ATOM 653 O O . GLY A 1 96 ? -23.352 -9.246 -21.993 1.00 44.41 116 GLY A O 1
ATOM 654 N N . THR A 1 97 ? -22.753 -11.295 -21.299 1.00 42.35 117 THR A N 1
ATOM 655 C CA . THR A 1 97 ? -23.217 -11.891 -22.543 1.00 40.92 117 THR A CA 1
ATOM 656 C C . THR A 1 97 ? -24.733 -12.004 -22.616 1.00 41.56 117 THR A C 1
ATOM 657 O O . THR A 1 97 ? -25.268 -12.220 -23.711 1.00 40.94 117 THR A O 1
ATOM 661 N N . ILE A 1 98 ? -25.443 -11.862 -21.501 1.00 42.10 118 ILE A N 1
ATOM 662 C CA . ILE A 1 98 ? -26.899 -11.953 -21.506 1.00 41.80 118 ILE A CA 1
ATOM 663 C C . ILE A 1 98 ? -27.560 -10.575 -21.547 1.00 40.35 118 ILE A C 1
ATOM 664 O O . ILE A 1 98 ? -28.528 -10.379 -22.282 1.00 43.29 118 ILE A O 1
ATOM 669 N N . VAL A 1 99 ? -27.088 -9.604 -20.761 1.00 40.11 119 VAL A N 1
ATOM 670 C CA . VAL A 1 99 ? -27.730 -8.288 -20.712 1.00 37.28 119 VAL A CA 1
ATOM 671 C C . VAL A 1 99 ? -26.865 -7.181 -21.301 1.00 36.35 119 VAL A C 1
ATOM 672 O O . VAL A 1 99 ? -27.385 -6.079 -21.540 1.00 40.99 119 VAL A O 1
ATOM 676 N N . GLY A 1 100 ? -25.583 -7.436 -21.564 1.00 39.97 120 GLY A N 1
ATOM 677 C CA . GLY A 1 100 ? -24.667 -6.425 -22.045 1.00 39.69 120 GLY A CA 1
ATOM 678 C C . GLY A 1 100 ? -23.633 -6.124 -20.978 1.00 48.13 120 GLY A C 1
ATOM 679 O O . GLY A 1 100 ? -23.934 -6.146 -19.784 1.00 40.34 120 GLY A O 1
ATOM 680 N N . PRO A 1 101 ? -22.381 -5.887 -21.371 1.00 58.87 121 PRO A N 1
ATOM 681 C CA . PRO A 1 101 ? -21.368 -5.529 -20.365 1.00 51.56 121 PRO A CA 1
ATOM 682 C C . PRO A 1 101 ? -21.609 -4.168 -19.730 1.00 50.17 121 PRO A C 1
ATOM 683 O O . PRO A 1 101 ? -22.559 -3.460 -20.078 1.00 53.07 121 PRO A O 1
ATOM 687 N N . GLY A 1 102 ? -20.764 -3.807 -18.770 1.00 44.63 122 GLY A N 1
ATOM 688 C CA . GLY A 1 102 ? -20.904 -2.563 -18.060 1.00 39.24 122 GLY A CA 1
ATOM 689 C C . GLY A 1 102 ? -21.552 -2.756 -16.704 1.00 43.55 122 GLY A C 1
ATOM 690 O O . GLY A 1 102 ? -21.736 -3.880 -16.230 1.00 39.19 122 GLY A O 1
ATOM 691 N N . PRO A 1 103 ? -21.910 -1.651 -16.051 1.00 43.11 123 PRO A N 1
ATOM 692 C CA . PRO A 1 103 ? -22.515 -1.755 -14.711 1.00 44.05 123 PRO A CA 1
ATOM 693 C C . PRO A 1 103 ? -23.817 -2.560 -14.663 1.00 39.87 123 PRO A C 1
ATOM 694 O O . PRO A 1 103 ? -24.165 -3.056 -13.579 1.00 34.72 123 PRO A O 1
ATOM 698 N N . ALA A 1 104 ? -24.545 -2.702 -15.783 1.00 32.47 124 ALA A N 1
ATOM 699 C CA . ALA A 1 104 ? -25.762 -3.514 -15.771 1.00 39.28 124 ALA A CA 1
ATOM 700 C C . ALA A 1 104 ? -25.446 -4.973 -15.482 1.00 33.03 124 ALA A C 1
ATOM 701 O O . ALA A 1 104 ? -26.236 -5.674 -14.838 1.00 32.61 124 ALA A O 1
ATOM 703 N N . ALA A 1 105 ? -24.323 -5.464 -16.004 1.00 34.68 125 ALA A N 1
ATOM 704 C CA . ALA A 1 105 ? -23.928 -6.841 -15.736 1.00 35.39 125 ALA A CA 1
ATOM 705 C C . ALA A 1 105 ? -23.498 -7.009 -14.283 1.00 32.72 125 ALA A C 1
ATOM 706 O O . ALA A 1 105 ? -23.801 -8.034 -13.663 1.00 35.54 125 ALA A O 1
ATOM 708 N N . ALA A 1 106 ? -22.804 -6.006 -13.723 1.00 32.69 126 ALA A N 1
ATOM 709 C CA . ALA A 1 106 ? -22.421 -6.038 -12.313 1.00 35.66 126 ALA A CA 1
ATOM 710 C C . ALA A 1 106 ? -23.636 -6.011 -11.403 1.00 38.11 126 ALA A C 1
ATOM 711 O O . ALA A 1 106 ? -23.607 -6.600 -10.314 1.00 32.36 126 ALA A O 1
ATOM 713 N N . ALA A 1 107 ? -24.696 -5.317 -11.829 1.00 32.90 127 ALA A N 1
ATOM 714 C CA . ALA A 1 107 ? -25.944 -5.311 -11.073 1.00 32.79 127 ALA A CA 1
ATOM 715 C C . ALA A 1 107 ? -26.534 -6.715 -10.956 1.00 26.56 127 ALA A C 1
ATOM 716 O O . ALA A 1 107 ? -27.111 -7.063 -9.920 1.00 29.89 127 ALA A O 1
ATOM 718 N N . VAL A 1 108 ? -26.418 -7.526 -12.011 1.00 28.80 128 VAL A N 1
ATOM 719 C CA . VAL A 1 108 ? -26.878 -8.920 -11.948 1.00 27.62 128 VAL A CA 1
ATOM 720 C C . VAL A 1 108 ? -26.179 -9.647 -10.808 1.00 31.69 128 VAL A C 1
ATOM 721 O O . VAL A 1 108 ? -26.812 -10.287 -9.959 1.00 33.21 128 VAL A O 1
ATOM 725 N N . VAL A 1 109 ? -24.856 -9.559 -10.780 1.00 28.56 129 VAL A N 1
ATOM 726 C CA . VAL A 1 109 ? -24.077 -10.289 -9.791 1.00 29.99 129 VAL A CA 1
ATOM 727 C C . VAL A 1 109 ? -24.272 -9.681 -8.416 1.00 30.19 129 VAL A C 1
ATOM 728 O O . VAL A 1 109 ? -24.368 -10.399 -7.416 1.00 32.47 129 VAL A O 1
ATOM 732 N N . ALA A 1 110 ? -24.358 -8.349 -8.346 1.00 28.72 130 ALA A N 1
ATOM 733 C CA . ALA A 1 110 ? -24.538 -7.689 -7.061 1.00 32.96 130 ALA A CA 1
ATOM 734 C C . ALA A 1 110 ? -25.872 -8.060 -6.422 1.00 29.27 130 ALA A C 1
ATOM 735 O O . ALA A 1 110 ? -25.952 -8.230 -5.203 1.00 34.48 130 ALA A O 1
ATOM 737 N N . LEU A 1 111 ? -26.940 -8.166 -7.217 1.00 31.05 131 LEU A N 1
ATOM 738 C CA . LEU A 1 111 ? -28.210 -8.579 -6.633 1.00 33.55 131 LEU A CA 1
ATOM 739 C C . LEU A 1 111 ? -28.131 -10.008 -6.132 1.00 31.30 131 LEU A C 1
ATOM 740 O O . LEU A 1 111 ? -28.677 -10.327 -5.071 1.00 32.70 131 LEU A O 1
ATOM 745 N N . GLY A 1 112 ? -27.451 -10.879 -6.884 1.00 29.59 132 GLY A N 1
ATOM 746 C CA . GLY A 1 112 ? -27.217 -12.230 -6.401 1.00 27.26 132 GLY A CA 1
ATOM 747 C C . GLY A 1 112 ? -26.426 -12.249 -5.109 1.00 27.24 132 GLY A C 1
ATOM 748 O O . GLY A 1 112 ? -26.759 -12.986 -4.176 1.00 27.96 132 GLY A O 1
ATOM 749 N N . LEU A 1 113 ? -25.377 -11.428 -5.029 1.00 26.99 133 LEU A N 1
ATOM 750 C CA A LEU A 1 113 ? -24.635 -11.295 -3.774 0.78 30.64 133 LEU A CA 1
ATOM 751 C CA B LEU A 1 113 ? -24.631 -11.277 -3.783 0.22 30.62 133 LEU A CA 1
ATOM 752 C C . LEU A 1 113 ? -25.573 -11.010 -2.609 1.00 32.98 133 LEU A C 1
ATOM 753 O O . LEU A 1 113 ? -25.507 -11.681 -1.570 1.00 29.75 133 LEU A O 1
ATOM 762 N N . GLY A 1 114 ? -26.472 -10.024 -2.767 1.00 33.01 134 GLY A N 1
ATOM 763 C CA . GLY A 1 114 ? -27.387 -9.696 -1.679 1.00 30.28 134 GLY A CA 1
ATOM 764 C C . GLY A 1 114 ? -28.331 -10.837 -1.343 1.00 25.77 134 GLY A C 1
ATOM 765 O O . GLY A 1 114 ? -28.637 -11.080 -0.174 1.00 33.81 134 GLY A O 1
ATOM 766 N N . LEU A 1 115 ? -28.812 -11.546 -2.365 1.00 25.16 135 LEU A N 1
ATOM 767 C CA . LEU A 1 115 ? -29.651 -12.719 -2.137 1.00 30.75 135 LEU A CA 1
ATOM 768 C C . LEU A 1 115 ? -28.908 -13.805 -1.380 1.00 26.52 135 LEU A C 1
ATOM 769 O O . LEU A 1 115 ? -29.524 -14.548 -0.612 1.00 30.78 135 LEU A O 1
ATOM 774 N N . GLY A 1 116 ? -27.597 -13.924 -1.595 1.00 30.21 136 GLY A N 1
ATOM 775 C CA . GLY A 1 116 ? -26.829 -14.933 -0.882 1.00 30.02 136 GLY A CA 1
ATOM 776 C C . GLY A 1 116 ? -26.675 -14.599 0.587 1.00 29.53 136 GLY A C 1
ATOM 777 O O . GLY A 1 116 ? -26.744 -15.482 1.445 1.00 28.00 136 GLY A O 1
ATOM 778 N N . VAL A 1 117 ? -26.486 -13.319 0.897 1.00 25.14 137 VAL A N 1
ATOM 779 C CA . VAL A 1 117 ? -26.468 -12.890 2.292 1.00 30.44 137 VAL A CA 1
ATOM 780 C C . VAL A 1 117 ? -27.803 -13.168 2.968 1.00 26.95 137 VAL A C 1
ATOM 781 O O . VAL A 1 117 ? -27.844 -13.642 4.108 1.00 35.61 137 VAL A O 1
ATOM 785 N N . LEU A 1 118 ? -28.914 -12.875 2.286 1.00 27.99 138 LEU A N 1
ATOM 786 C CA . LEU A 1 118 ? -30.239 -13.090 2.872 1.00 31.42 138 LEU A CA 1
ATOM 787 C C . LEU A 1 118 ? -30.517 -14.567 3.124 1.00 30.77 138 LEU A C 1
ATOM 788 O O . LEU A 1 118 ? -31.139 -14.923 4.132 1.00 31.85 138 LEU A O 1
ATOM 793 N N . LEU A 1 119 ? -30.128 -15.438 2.184 1.00 27.83 139 LEU A N 1
ATOM 794 C CA . LEU A 1 119 ? -30.316 -16.869 2.392 1.00 30.68 139 LEU A CA 1
ATOM 795 C C . LEU A 1 119 ? -29.548 -17.343 3.617 1.00 27.11 139 LEU A C 1
ATOM 796 O O . LEU A 1 119 ? -30.111 -18.008 4.494 1.00 31.88 139 LEU A O 1
ATOM 801 N N . MET A 1 120 ? -28.258 -16.990 3.709 1.00 25.07 140 MET A N 1
ATOM 802 C CA . MET A 1 120 ? -27.466 -17.441 4.842 1.00 27.19 140 MET A CA 1
ATOM 803 C C . MET A 1 120 ? -27.903 -16.772 6.139 1.00 29.91 140 MET A C 1
ATOM 804 O O . MET A 1 120 ? -27.839 -17.390 7.210 1.00 27.14 140 MET A O 1
ATOM 809 N N . LEU A 1 121 ? -28.328 -15.511 6.074 1.00 30.63 141 LEU A N 1
ATOM 810 C CA . LEU A 1 121 ? -28.814 -14.857 7.284 1.00 29.11 141 LEU A CA 1
ATOM 811 C C . LEU A 1 121 ? -30.070 -15.546 7.792 1.00 30.24 141 LEU A C 1
ATOM 812 O O . LEU A 1 121 ? -30.235 -15.745 9.002 1.00 33.71 141 LEU A O 1
ATOM 817 N N . GLY A 1 122 ? -30.963 -15.931 6.878 1.00 28.86 142 GLY A N 1
ATOM 818 C CA . GLY A 1 122 ? -32.165 -16.635 7.290 1.00 29.27 142 GLY A CA 1
ATOM 819 C C . GLY A 1 122 ? -31.853 -17.996 7.880 1.00 32.74 142 GLY A C 1
ATOM 820 O O . GLY A 1 122 ? -32.386 -18.373 8.924 1.00 32.06 142 GLY A O 1
ATOM 821 N N . LEU A 1 123 ? -30.981 -18.757 7.221 1.00 33.12 143 LEU A N 1
ATOM 822 C CA . LEU A 1 123 ? -30.560 -20.022 7.811 1.00 31.93 143 LEU A CA 1
ATOM 823 C C . LEU A 1 123 ? -29.882 -19.812 9.155 1.00 30.83 143 LEU A C 1
ATOM 824 O O . LEU A 1 123 ? -30.022 -20.647 10.053 1.00 31.58 143 LEU A O 1
ATOM 829 N N . ASP A 1 124 ? -29.174 -18.694 9.325 1.00 25.26 144 ASP A N 1
ATOM 830 C CA . ASP A 1 124 ? -28.496 -18.442 10.592 1.00 29.92 144 ASP A CA 1
ATOM 831 C C . ASP A 1 124 ? -29.496 -18.166 11.707 1.00 36.71 144 ASP A C 1
ATOM 832 O O . ASP A 1 124 ? -29.232 -18.496 12.867 1.00 35.27 144 ASP A O 1
ATOM 837 N N . TYR A 1 125 ? -30.649 -17.573 11.379 1.00 30.16 145 TYR A N 1
ATOM 838 C CA . TYR A 1 125 ? -31.689 -17.341 12.377 1.00 33.73 145 TYR A CA 1
ATOM 839 C C . TYR A 1 125 ? -32.503 -18.592 12.662 1.00 34.61 145 TYR A C 1
ATOM 840 O O . TYR A 1 125 ? -32.890 -18.833 13.811 1.00 37.46 145 TYR A O 1
ATOM 849 N N . PHE A 1 126 ? -32.822 -19.365 11.630 1.00 31.98 146 PHE A N 1
ATOM 850 C CA . PHE A 1 126 ? -33.689 -20.521 11.800 1.00 33.76 146 PHE A CA 1
ATOM 851 C C . PHE A 1 126 ? -32.956 -21.784 12.229 1.00 39.42 146 PHE A C 1
ATOM 852 O O . PHE A 1 126 ? -33.614 -22.732 12.664 1.00 35.70 146 PHE A O 1
ATOM 860 N N . THR A 1 127 ? -31.625 -21.847 12.088 1.00 31.87 147 THR A N 1
ATOM 861 C CA . THR A 1 127 ? -30.906 -23.068 12.423 1.00 31.69 147 THR A CA 1
ATOM 862 C C . THR A 1 127 ? -30.277 -22.905 13.785 1.00 33.43 147 THR A C 1
ATOM 863 O O . THR A 1 127 ? -29.356 -22.085 13.930 1.00 32.00 147 THR A O 1
ATOM 867 N N . PRO A 1 128 ? -30.688 -23.671 14.794 1.00 35.39 148 PRO A N 1
ATOM 868 C CA . PRO A 1 128 ? -29.924 -23.681 16.045 1.00 34.58 148 PRO A CA 1
ATOM 869 C C . PRO A 1 128 ? -28.519 -24.185 15.763 1.00 32.85 148 PRO A C 1
ATOM 870 O O . PRO A 1 128 ? -28.327 -25.148 15.016 1.00 29.35 148 PRO A O 1
ATOM 874 N N . HIS A 1 129 ? -27.536 -23.492 16.321 1.00 27.37 149 HIS A N 1
ATOM 875 C CA . HIS A 1 129 ? -26.134 -23.871 16.188 1.00 31.38 149 HIS A CA 1
ATOM 876 C C . HIS A 1 129 ? -25.370 -23.116 17.275 1.00 34.23 149 HIS A C 1
ATOM 877 O O . HIS A 1 129 ? -25.968 -22.411 18.089 1.00 34.89 149 HIS A O 1
ATOM 884 N N . GLU A 1 130 ? -24.047 -23.271 17.305 1.00 33.70 150 GLU A N 1
ATOM 885 C CA . GLU A 1 130 ? -23.294 -22.601 18.355 1.00 32.30 150 GLU A CA 1
ATOM 886 C C . GLU A 1 130 ? -21.901 -22.220 17.871 1.00 35.66 150 GLU A C 1
ATOM 887 O O . GLU A 1 130 ? -21.265 -22.963 17.119 1.00 35.48 150 GLU A O 1
ATOM 893 N N . HIS A 1 131 ? -21.446 -21.045 18.303 1.00 36.63 151 HIS A N 1
ATOM 894 C CA . HIS A 1 131 ? -20.084 -20.565 18.106 1.00 40.95 151 HIS A CA 1
ATOM 895 C C . HIS A 1 131 ? -19.389 -20.461 19.459 1.00 46.88 151 HIS A C 1
ATOM 896 O O . HIS A 1 131 ? -20.026 -20.196 20.483 1.00 45.39 151 HIS A O 1
ATOM 903 N N . GLU A 1 132 ? -18.075 -20.671 19.467 1.00 48.45 152 GLU A N 1
ATOM 904 C CA . GLU A 1 132 ? -17.379 -20.614 20.748 1.00 60.88 152 GLU A CA 1
ATOM 905 C C . GLU A 1 132 ? -17.362 -19.201 21.334 1.00 58.05 152 GLU A C 1
ATOM 906 O O . GLU A 1 132 ? -17.221 -19.057 22.551 1.00 62.80 152 GLU A O 1
ATOM 912 N N . ARG A 1 133 ? -17.560 -18.160 20.515 1.00 58.04 153 ARG A N 1
ATOM 913 C CA . ARG A 1 133 ? -17.583 -16.778 21.020 1.00 59.80 153 ARG A CA 1
ATOM 914 C C . ARG A 1 133 ? -18.978 -16.383 21.497 1.00 63.03 153 ARG A C 1
ATOM 915 O O . ARG A 1 133 ? -19.197 -16.176 22.694 1.00 64.32 153 ARG A O 1
ATOM 917 N N . THR A 1 134 ? -19.926 -16.268 20.573 1.00 54.78 154 THR A N 1
ATOM 918 C CA . THR A 1 134 ? -21.231 -15.729 20.933 1.00 56.83 154 THR A CA 1
ATOM 919 C C . THR A 1 134 ? -22.173 -16.778 21.529 1.00 58.44 154 THR A C 1
ATOM 920 O O . THR A 1 134 ? -23.316 -16.445 21.867 1.00 55.71 154 THR A O 1
ATOM 924 N N . GLY A 1 135 ? -21.723 -18.022 21.697 1.00 56.83 155 GLY A N 1
ATOM 925 C CA . GLY A 1 135 ? -22.565 -19.036 22.302 1.00 48.73 155 GLY A CA 1
ATOM 926 C C . GLY A 1 135 ? -23.606 -19.578 21.337 1.00 46.08 155 GLY A C 1
ATOM 927 O O . GLY A 1 135 ? -23.481 -19.486 20.105 1.00 47.06 155 GLY A O 1
ATOM 928 N N . HIS A 1 136 ? -24.654 -20.157 21.912 1.00 43.37 156 HIS A N 1
ATOM 929 C CA . HIS A 1 136 ? -25.647 -20.827 21.093 1.00 53.89 156 HIS A CA 1
ATOM 930 C C . HIS A 1 136 ? -26.538 -19.803 20.400 1.00 52.69 156 HIS A C 1
ATOM 931 O O . HIS A 1 136 ? -26.774 -18.708 20.909 1.00 51.00 156 HIS A O 1
ATOM 938 N N . GLN A 1 137 ? -26.982 -20.159 19.197 1.00 52.67 157 GLN A N 1
ATOM 939 C CA . GLN A 1 137 ? -27.809 -19.323 18.337 1.00 48.34 157 GLN A CA 1
ATOM 940 C C . GLN A 1 137 ? -28.988 -20.156 17.866 1.00 44.20 157 GLN A C 1
ATOM 941 O O . GLN A 1 137 ? -28.911 -21.384 17.835 1.00 38.80 157 GLN A O 1
ATOM 947 N N . GLY A 1 138 ? -30.074 -19.481 17.477 1.00 49.19 158 GLY A N 1
ATOM 948 C CA . GLY A 1 138 ? -31.189 -20.142 16.826 1.00 47.90 158 GLY A CA 1
ATOM 949 C C . GLY A 1 138 ? -32.277 -20.638 17.764 1.00 49.76 158 GLY A C 1
ATOM 950 O O . GLY A 1 138 ? -32.175 -20.539 18.992 1.00 55.47 158 GLY A O 1
ATOM 951 N N . PRO A 1 139 ? -33.337 -21.208 17.186 1.00 52.51 159 PRO A N 1
ATOM 952 C CA . PRO A 1 139 ? -34.552 -21.512 17.968 1.00 52.45 159 PRO A CA 1
ATOM 953 C C . PRO A 1 139 ? -34.341 -22.657 18.949 1.00 51.54 159 PRO A C 1
ATOM 954 O O . PRO A 1 139 ? -33.832 -23.719 18.582 1.00 48.18 159 PRO A O 1
ATOM 958 N N . GLU A 1 140 ? -34.766 -22.445 20.197 1.00 51.70 160 GLU A N 1
ATOM 959 C CA . GLU A 1 140 ? -34.746 -23.477 21.233 1.00 47.67 160 GLU A CA 1
ATOM 960 C C . GLU A 1 140 ? -33.336 -23.982 21.538 1.00 52.61 160 GLU A C 1
ATOM 961 O O . GLU A 1 140 ? -33.176 -25.087 22.067 1.00 52.28 160 GLU A O 1
ATOM 963 N N . ALA A 1 141 ? -32.298 -23.190 21.241 1.00 48.81 161 ALA A N 1
ATOM 964 C CA . ALA A 1 141 ? -30.941 -23.739 21.215 1.00 47.28 161 ALA A CA 1
ATOM 965 C C . ALA A 1 141 ? -30.399 -24.055 22.605 1.00 49.66 161 ALA A C 1
ATOM 966 O O . ALA A 1 141 ? -29.548 -24.946 22.744 1.00 45.96 161 ALA A O 1
ATOM 968 N N . ALA A 1 142 ? -30.863 -23.344 23.638 1.00 51.42 162 ALA A N 1
ATOM 969 C CA . ALA A 1 142 ? -30.301 -23.509 24.977 1.00 56.21 162 ALA A CA 1
ATOM 970 C C . ALA A 1 142 ? -30.454 -24.935 25.497 1.00 55.50 162 ALA A C 1
ATOM 971 O O . ALA A 1 142 ? -29.658 -25.375 26.335 1.00 65.79 162 ALA A O 1
ATOM 973 N N . ARG A 1 143 ? -31.456 -25.671 25.022 1.00 53.49 163 ARG A N 1
ATOM 974 C CA . ARG A 1 143 ? -31.689 -27.049 25.443 1.00 53.88 163 ARG A CA 1
ATOM 975 C C . ARG A 1 143 ? -31.440 -28.037 24.306 1.00 53.75 163 ARG A C 1
ATOM 976 O O . ARG A 1 143 ? -32.168 -29.019 24.151 1.00 57.17 163 ARG A O 1
ATOM 979 N N . VAL A 1 144 ? -30.420 -27.781 23.489 1.00 47.52 164 VAL A N 1
ATOM 980 C CA . VAL A 1 144 ? -29.989 -28.700 22.442 1.00 39.01 164 VAL A CA 1
ATOM 981 C C . VAL A 1 144 ? -28.585 -29.174 22.778 1.00 38.73 164 VAL A C 1
ATOM 982 O O . VAL A 1 144 ? -27.731 -28.367 23.165 1.00 39.28 164 VAL A O 1
ATOM 986 N N . ASN A 1 145 ? -28.353 -30.478 22.631 1.00 37.75 165 ASN A N 1
ATOM 987 C CA . ASN A 1 145 ? -27.023 -31.056 22.754 1.00 36.05 165 ASN A CA 1
ATOM 988 C C . ASN A 1 145 ? -25.964 -30.184 22.093 1.00 36.85 165 ASN A C 1
ATOM 989 O O . ASN A 1 145 ? -26.072 -29.822 20.917 1.00 28.94 165 ASN A O 1
ATOM 994 N N . ARG A 1 146 ? -24.912 -29.887 22.855 1.00 29.62 166 ARG A N 1
ATOM 995 C CA . ARG A 1 146 ? -23.963 -28.871 22.431 1.00 29.48 166 ARG A CA 1
ATOM 996 C C . ARG A 1 146 ? -23.091 -29.363 21.283 1.00 29.38 166 ARG A C 1
ATOM 997 O O . ARG A 1 146 ? -22.745 -28.585 20.387 1.00 33.59 166 ARG A O 1
ATOM 1005 N N . VAL A 1 147 ? -22.741 -30.651 21.270 1.00 31.30 167 VAL A N 1
ATOM 1006 C CA . VAL A 1 147 ? -21.979 -31.184 20.142 1.00 30.33 167 VAL A CA 1
ATOM 1007 C C . VAL A 1 147 ? -22.783 -31.060 18.850 1.00 32.69 167 VAL A C 1
ATOM 1008 O O . VAL A 1 147 ? -22.250 -30.664 17.805 1.00 28.92 167 VAL A O 1
ATOM 1012 N N . TRP A 1 148 ? -24.082 -31.373 18.912 1.00 26.55 168 TRP A N 1
ATOM 1013 C CA . TRP A 1 148 ? -24.938 -31.287 17.734 1.00 29.02 168 TRP A CA 1
ATOM 1014 C C . TRP A 1 148 ? -25.054 -29.845 17.235 1.00 30.69 168 TRP A C 1
ATOM 1015 O O . TRP A 1 148 ? -25.005 -29.603 16.025 1.00 28.92 168 TRP A O 1
ATOM 1026 N N . LEU A 1 149 ? -25.171 -28.874 18.149 1.00 28.38 169 LEU A N 1
ATOM 1027 C CA . LEU A 1 149 ? -25.120 -27.458 17.770 1.00 30.02 169 LEU A CA 1
ATOM 1028 C C . LEU A 1 149 ? -23.861 -27.121 16.969 1.00 28.44 169 LEU A C 1
ATOM 1029 O O . LEU A 1 149 ? -23.922 -26.421 15.955 1.00 28.59 169 LEU A O 1
ATOM 1034 N N . PHE A 1 150 ? -22.701 -27.593 17.421 1.00 28.79 170 PHE A N 1
ATOM 1035 C CA . PHE A 1 150 ? -21.474 -27.307 16.687 1.00 30.90 170 PHE A CA 1
ATOM 1036 C C . PHE A 1 150 ? -21.429 -28.036 15.353 1.00 32.03 170 PHE A C 1
ATOM 1037 O O . PHE A 1 150 ? -20.859 -27.512 14.385 1.00 30.84 170 PHE A O 1
ATOM 1045 N N . VAL A 1 151 ? -21.994 -29.246 15.282 1.00 28.73 171 VAL A N 1
ATOM 1046 C CA . VAL A 1 151 ? -22.115 -29.930 13.993 1.00 27.21 171 VAL A CA 1
ATOM 1047 C C . VAL A 1 151 ? -22.926 -29.082 13.020 1.00 29.52 171 VAL A C 1
ATOM 1048 O O . VAL A 1 151 ? -22.588 -28.964 11.830 1.00 26.96 171 VAL A O 1
ATOM 1052 N N . LEU A 1 152 ? -24.014 -28.478 13.509 1.00 25.91 172 LEU A N 1
ATOM 1053 C CA . LEU A 1 152 ? -24.860 -27.668 12.638 1.00 28.69 172 LEU A CA 1
ATOM 1054 C C . LEU A 1 152 ? -24.138 -26.409 12.184 1.00 27.51 172 LEU A C 1
ATOM 1055 O O . LEU A 1 152 ? -24.358 -25.941 11.060 1.00 30.23 172 LEU A O 1
ATOM 1060 N N . THR A 1 153 ? -23.249 -25.867 13.019 1.00 28.60 173 THR A N 1
ATOM 1061 C CA . THR A 1 153 ? -22.389 -24.780 12.559 1.00 31.86 173 THR A CA 1
ATOM 1062 C C . THR A 1 153 ? -21.578 -25.215 11.344 1.00 32.14 173 THR A C 1
ATOM 1063 O O . THR A 1 153 ? -21.458 -24.471 10.365 1.00 30.35 173 THR A O 1
ATOM 1067 N N . ILE A 1 154 ? -21.009 -26.424 11.400 1.00 25.27 174 ILE A N 1
ATOM 1068 C CA . ILE A 1 154 ? -20.218 -26.943 10.284 1.00 30.14 174 ILE A CA 1
ATOM 1069 C C . ILE A 1 154 ? -21.097 -27.192 9.055 1.00 32.20 174 ILE A C 1
ATOM 1070 O O . ILE A 1 154 ? -20.681 -26.939 7.914 1.00 27.83 174 ILE A O 1
ATOM 1075 N N . ILE A 1 155 ? -22.323 -27.679 9.263 1.00 29.36 175 ILE A N 1
ATOM 1076 C CA . ILE A 1 155 ? -23.238 -27.905 8.141 1.00 30.01 175 ILE A CA 1
ATOM 1077 C C . ILE A 1 155 ? -23.596 -26.582 7.467 1.00 30.60 175 ILE A C 1
ATOM 1078 O O . ILE A 1 155 ? -23.530 -26.460 6.241 1.00 31.97 175 ILE A O 1
ATOM 1083 N N . LEU A 1 156 ? -23.938 -25.556 8.254 1.00 28.57 176 LEU A N 1
ATOM 1084 C CA . LEU A 1 156 ? -24.231 -24.250 7.663 1.00 26.95 176 LEU A CA 1
ATOM 1085 C C . LEU A 1 156 ? -23.054 -23.717 6.850 1.00 32.41 176 LEU A C 1
ATOM 1086 O O . LEU A 1 156 ? -23.245 -23.077 5.810 1.00 30.12 176 LEU A O 1
ATOM 1091 N N . HIS A 1 157 ? -21.833 -23.920 7.345 1.00 28.33 177 HIS A N 1
ATOM 1092 C CA . HIS A 1 157 ? -20.631 -23.419 6.678 1.00 26.85 177 HIS A CA 1
ATOM 1093 C C . HIS A 1 157 ? -20.463 -24.043 5.299 1.00 29.63 177 HIS A C 1
ATOM 1094 O O . HIS A 1 157 ? -20.076 -23.367 4.333 1.00 27.76 177 HIS A O 1
ATOM 1101 N N . ASN A 1 158 ? -20.728 -25.334 5.184 1.00 26.84 178 ASN A N 1
ATOM 1102 C CA . ASN A 1 158 ? -20.393 -26.017 3.946 1.00 29.86 178 ASN A CA 1
ATOM 1103 C C . ASN A 1 158 ? -21.510 -26.019 2.916 1.00 30.55 178 ASN A C 1
ATOM 1104 O O . ASN A 1 158 ? -21.255 -26.362 1.751 1.00 28.40 178 ASN A O 1
ATOM 1109 N N . LEU A 1 159 ? -22.715 -25.609 3.300 1.00 27.35 179 LEU A N 1
ATOM 1110 C CA . LEU A 1 159 ? -23.795 -25.473 2.322 1.00 31.62 179 LEU A CA 1
ATOM 1111 C C . LEU A 1 159 ? -23.451 -24.524 1.179 1.00 28.63 179 LEU A C 1
ATOM 1112 O O . LEU A 1 159 ? -23.644 -24.908 0.011 1.00 29.53 179 LEU A O 1
ATOM 1117 N N . PRO A 1 160 ? -22.955 -23.300 1.416 1.00 27.58 180 PRO A N 1
ATOM 1118 C CA . PRO A 1 160 ? -22.577 -22.443 0.282 1.00 28.16 180 PRO A CA 1
ATOM 1119 C C . PRO A 1 160 ? -21.419 -22.979 -0.539 1.00 25.17 180 PRO A C 1
ATOM 1120 O O . PRO A 1 160 ? -21.372 -22.728 -1.753 1.00 30.12 180 PRO A O 1
ATOM 1124 N N . GLU A 1 161 ? -20.460 -23.675 0.082 1.00 25.26 181 GLU A N 1
ATOM 1125 C CA . GLU A 1 161 ? -19.388 -24.282 -0.698 1.00 26.70 181 GLU A CA 1
ATOM 1126 C C . GLU A 1 161 ? -19.933 -25.351 -1.641 1.00 30.54 181 GLU A C 1
ATOM 1127 O O . GLU A 1 161 ? -19.542 -25.414 -2.812 1.00 27.38 181 GLU A O 1
ATOM 1133 N N . GLY A 1 162 ? -20.848 -26.194 -1.162 1.00 29.16 182 GLY A N 1
ATOM 1134 C CA . GLY A 1 162 ? -21.529 -27.101 -2.072 1.00 26.39 182 GLY A CA 1
ATOM 1135 C C . GLY A 1 162 ? -22.306 -26.360 -3.146 1.00 31.57 182 GLY A C 1
ATOM 1136 O O . GLY A 1 162 ? -22.180 -26.658 -4.342 1.00 26.37 182 GLY A O 1
ATOM 1137 N N . MET A 1 163 ? -23.102 -25.353 -2.737 1.00 25.15 183 MET A N 1
ATOM 1138 C CA . MET A 1 163 ? -23.899 -24.609 -3.710 1.00 26.72 183 MET A CA 1
ATOM 1139 C C . MET A 1 163 ? -23.024 -23.996 -4.790 1.00 28.62 183 MET A C 1
ATOM 1140 O O . MET A 1 163 ? -23.362 -24.061 -5.980 1.00 30.59 183 MET A O 1
ATOM 1145 N N . ALA A 1 164 ? -21.872 -23.437 -4.400 1.00 27.39 184 ALA A N 1
ATOM 1146 C CA . ALA A 1 164 ? -20.976 -22.842 -5.384 1.00 27.86 184 ALA A CA 1
ATOM 1147 C C . ALA A 1 164 ? -20.538 -23.866 -6.425 1.00 28.64 184 ALA A C 1
ATOM 1148 O O . ALA A 1 164 ? -20.452 -23.556 -7.618 1.00 28.00 184 ALA A O 1
ATOM 1150 N N . ILE A 1 165 ? -20.245 -25.090 -5.994 1.00 27.96 185 ILE A N 1
ATOM 1151 C CA . ILE A 1 165 ? -19.838 -26.120 -6.943 1.00 30.51 185 ILE A CA 1
ATOM 1152 C C . ILE A 1 165 ? -20.967 -26.409 -7.922 1.00 30.74 185 ILE A C 1
ATOM 1153 O O . ILE A 1 165 ? -20.762 -26.463 -9.144 1.00 33.04 185 ILE A O 1
ATOM 1158 N N . GLY A 1 166 ? -22.184 -26.565 -7.404 1.00 27.96 186 GLY A N 1
ATOM 1159 C CA . GLY A 1 166 ? -23.324 -26.766 -8.284 1.00 28.10 186 GLY A CA 1
ATOM 1160 C C . GLY A 1 166 ? -23.532 -25.625 -9.262 1.00 30.67 186 GLY A C 1
ATOM 1161 O O . GLY A 1 166 ? -23.684 -25.842 -10.468 1.00 32.57 186 GLY A O 1
ATOM 1162 N N . VAL A 1 167 ? -23.547 -24.391 -8.761 1.00 32.59 187 VAL A N 1
ATOM 1163 C CA . VAL A 1 167 ? -23.780 -23.254 -9.651 1.00 31.00 187 VAL A CA 1
ATOM 1164 C C . VAL A 1 167 ? -22.725 -23.217 -10.751 1.00 32.15 187 VAL A C 1
ATOM 1165 O O . VAL A 1 167 ? -23.037 -22.981 -11.927 1.00 32.30 187 VAL A O 1
ATOM 1169 N N . SER A 1 168 ? -21.462 -23.464 -10.390 1.00 27.85 188 SER A N 1
ATOM 1170 C CA . SER A 1 168 ? -20.368 -23.329 -11.348 1.00 37.87 188 SER A CA 1
ATOM 1171 C C . SER A 1 168 ? -20.469 -24.329 -12.494 1.00 36.81 188 SER A C 1
ATOM 1172 O O . SER A 1 168 ? -19.897 -24.095 -13.563 1.00 33.97 188 SER A O 1
ATOM 1175 N N . PHE A 1 169 ? -21.196 -25.424 -12.303 1.00 34.95 189 PHE A N 1
ATOM 1176 C CA . PHE A 1 169 ? -21.378 -26.437 -13.329 1.00 36.72 189 PHE A CA 1
ATOM 1177 C C . PHE A 1 169 ? -22.723 -26.340 -14.036 1.00 44.45 189 PHE A C 1
ATOM 1178 O O . PHE A 1 169 ? -23.033 -27.194 -14.875 1.00 46.27 189 PHE A O 1
ATOM 1186 N N . ALA A 1 170 ? -23.529 -25.324 -13.728 1.00 41.72 190 ALA A N 1
ATOM 1187 C CA . ALA A 1 170 ? -24.926 -25.352 -14.143 1.00 46.10 190 ALA A CA 1
ATOM 1188 C C . ALA A 1 170 ? -25.100 -25.229 -15.650 1.00 49.91 190 ALA A C 1
ATOM 1189 O O . ALA A 1 170 ? -26.162 -25.591 -16.168 1.00 54.89 190 ALA A O 1
ATOM 1191 N N . THR A 1 171 ? -24.098 -24.724 -16.368 1.00 49.20 191 THR A N 1
ATOM 1192 C CA . THR A 1 171 ? -24.169 -24.638 -17.821 1.00 52.68 191 THR A CA 1
ATOM 1193 C C . THR A 1 171 ? -23.285 -25.671 -18.508 1.00 53.20 191 THR A C 1
ATOM 1194 O O . THR A 1 171 ? -23.075 -25.584 -19.721 1.00 52.29 191 THR A O 1
ATOM 1198 N N . GLY A 1 172 ? -22.762 -26.646 -17.767 1.00 46.66 192 GLY A N 1
ATOM 1199 C CA . GLY A 1 172 ? -21.900 -27.641 -18.370 1.00 46.71 192 GLY A CA 1
ATOM 1200 C C . GLY A 1 172 ? -20.526 -27.149 -18.760 1.00 50.96 192 GLY A C 1
ATOM 1201 O O . GLY A 1 172 ? -19.826 -27.840 -19.507 1.00 46.18 192 GLY A O 1
ATOM 1202 N N . ASP A 1 173 ? -20.101 -25.993 -18.259 1.00 53.10 193 ASP A N 1
ATOM 1203 C CA . ASP A 1 173 ? -18.862 -25.354 -18.696 1.00 43.52 193 ASP A CA 1
ATOM 1204 C C . ASP A 1 173 ? -1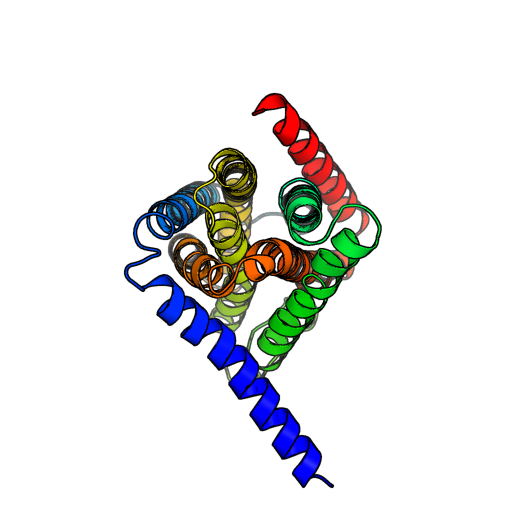7.767 -25.673 -17.684 1.00 47.43 193 ASP A C 1
ATOM 1205 O O . ASP A 1 173 ? -17.643 -25.007 -16.648 1.00 40.66 193 ASP A O 1
ATOM 1210 N N . LEU A 1 174 ? -16.953 -26.690 -18.003 1.00 46.51 194 LEU A N 1
ATOM 1211 C CA . LEU A 1 174 ? -15.840 -27.052 -17.134 1.00 43.69 194 LEU A CA 1
ATOM 1212 C C . LEU A 1 174 ? -14.799 -25.945 -17.026 1.00 41.53 194 LEU A C 1
ATOM 1213 O O . LEU A 1 174 ? -13.964 -25.992 -16.117 1.00 36.19 194 LEU A O 1
ATOM 1218 N N . ARG A 1 175 ? -14.819 -24.953 -17.924 1.00 39.60 195 ARG A N 1
ATOM 1219 C CA . ARG A 1 175 ? -13.919 -23.814 -17.762 1.00 41.02 195 ARG A CA 1
ATOM 1220 C C . ARG A 1 175 ? -14.265 -23.022 -16.517 1.00 37.03 195 ARG A C 1
ATOM 1221 O O . ARG A 1 175 ? -13.405 -22.332 -15.957 1.00 32.72 195 ARG A O 1
ATOM 1229 N N . ILE A 1 176 ? -15.517 -23.106 -16.083 1.00 34.56 196 ILE A N 1
ATOM 1230 C CA . ILE A 1 176 ? -15.994 -22.446 -14.879 1.00 35.41 196 ILE A CA 1
ATOM 1231 C C . ILE A 1 176 ? -16.012 -23.408 -13.701 1.00 35.37 196 ILE A C 1
ATOM 1232 O O . ILE A 1 176 ? -15.518 -23.089 -12.622 1.00 31.56 196 ILE A O 1
ATOM 1237 N N . GLY A 1 177 ? -16.569 -24.606 -13.905 1.00 31.66 197 GLY A N 1
ATOM 1238 C CA . GLY A 1 177 ? -16.727 -25.544 -12.798 1.00 32.13 197 GLY A CA 1
ATOM 1239 C C . GLY A 1 177 ? -15.413 -26.063 -12.237 1.00 33.28 197 GLY A C 1
ATOM 1240 O O . GLY A 1 177 ? -15.277 -26.238 -11.023 1.00 34.32 197 GLY A O 1
ATOM 1241 N N . LEU A 1 178 ? -14.428 -26.340 -13.108 1.00 33.30 198 LEU A N 1
ATOM 1242 C CA . LEU A 1 178 ? -13.182 -26.930 -12.610 1.00 33.13 198 LEU A CA 1
ATOM 1243 C C . LEU A 1 178 ? -12.369 -25.969 -11.750 1.00 35.60 198 LEU A C 1
ATOM 1244 O O . LEU A 1 178 ? -11.906 -26.389 -10.672 1.00 36.10 198 LEU A O 1
ATOM 1249 N N . PRO A 1 179 ? -12.133 -24.702 -12.145 1.00 32.07 199 PRO A N 1
ATOM 1250 C CA . PRO A 1 179 ? -11.384 -23.798 -11.246 1.00 34.64 199 PRO A CA 1
ATOM 1251 C C . PRO A 1 179 ? -12.059 -23.579 -9.907 1.00 34.33 199 PRO A C 1
ATOM 1252 O O . PRO A 1 179 ? -11.379 -23.540 -8.873 1.00 34.98 199 PRO A O 1
ATOM 1256 N N . LEU A 1 180 ? -13.380 -23.403 -9.896 1.00 37.30 200 LEU A N 1
ATOM 1257 C CA . LEU A 1 180 ? -14.082 -23.223 -8.634 1.00 32.47 200 LEU A CA 1
ATOM 1258 C C . LEU A 1 180 ? -13.963 -24.478 -7.782 1.00 30.70 200 LEU A C 1
ATOM 1259 O O . LEU A 1 180 ? -13.526 -24.423 -6.624 1.00 31.95 200 LEU A O 1
ATOM 1264 N N . THR A 1 181 ? -14.301 -25.630 -8.363 1.00 30.19 201 THR A N 1
ATOM 1265 C CA . THR A 1 181 ? -14.285 -26.873 -7.596 1.00 33.54 201 THR A CA 1
ATOM 1266 C C . THR A 1 181 ? -12.879 -27.211 -7.122 1.00 35.01 201 THR A C 1
ATOM 1267 O O . THR A 1 181 ? -12.698 -27.668 -5.985 1.00 33.68 201 THR A O 1
ATOM 1271 N N . SER A 1 182 ? -11.864 -26.957 -7.958 1.00 31.26 202 SER A N 1
ATOM 1272 C CA . SER A 1 182 ? -10.482 -27.138 -7.505 1.00 34.42 202 SER A CA 1
ATOM 1273 C C . SER A 1 182 ? -10.193 -26.295 -6.278 1.00 33.12 202 SER A C 1
ATOM 1274 O O . SER A 1 182 ? -9.524 -26.759 -5.345 1.00 32.36 202 SER A O 1
ATOM 1277 N N . ALA A 1 183 ? -10.678 -25.046 -6.267 1.00 30.97 203 ALA A N 1
ATOM 1278 C CA . ALA A 1 183 ? -10.370 -24.156 -5.152 1.00 35.28 203 ALA A CA 1
ATOM 1279 C C . ALA A 1 183 ? -11.020 -24.658 -3.875 1.00 34.13 203 ALA A C 1
ATOM 1280 O O . ALA A 1 183 ? -10.386 -24.699 -2.814 1.00 32.84 203 ALA A O 1
ATOM 1282 N N . ILE A 1 184 ? -12.287 -25.058 -3.958 1.00 31.79 204 ILE A N 1
ATOM 1283 C CA . ILE A 1 184 ? -12.963 -25.548 -2.770 1.00 29.58 204 ILE A CA 1
ATOM 1284 C C . ILE A 1 184 ? -12.337 -26.857 -2.311 1.00 29.24 204 ILE A C 1
ATOM 1285 O O . ILE A 1 184 ? -12.058 -27.041 -1.123 1.00 32.11 204 ILE A O 1
ATOM 1290 N N . ALA A 1 185 ? -12.037 -27.758 -3.248 1.00 30.28 205 ALA A N 1
ATOM 1291 C CA . ALA A 1 185 ? -11.495 -29.063 -2.873 1.00 28.41 205 ALA A CA 1
ATOM 1292 C C . ALA A 1 185 ? -10.113 -28.939 -2.227 1.00 34.26 205 ALA A C 1
ATOM 1293 O O . ALA A 1 185 ? -9.823 -29.619 -1.242 1.00 33.35 205 ALA A O 1
ATOM 1295 N N . ILE A 1 186 ? -9.246 -28.075 -2.751 1.00 31.02 206 ILE A N 1
ATOM 1296 C CA . ILE A 1 186 ? -7.941 -27.879 -2.113 1.00 28.28 206 ILE A CA 1
ATOM 1297 C C . ILE A 1 186 ? -8.114 -27.265 -0.730 1.00 33.74 206 ILE A C 1
ATOM 1298 O O . ILE A 1 186 ? -7.512 -27.713 0.256 1.00 33.54 206 ILE A O 1
ATOM 1303 N N . GLN A 1 187 ? -8.936 -26.218 -0.639 1.00 32.15 207 GLN A N 1
ATOM 1304 C CA . GLN A 1 187 ? -9.279 -25.652 0.660 1.00 33.84 207 GLN A CA 1
ATOM 1305 C C . GLN A 1 187 ? -9.879 -26.689 1.616 1.00 32.34 207 GLN A C 1
ATOM 1306 O O . GLN A 1 187 ? -9.673 -26.597 2.830 1.00 33.70 207 GLN A O 1
ATOM 1312 N N . ASP A 1 188 ? -10.638 -27.669 1.104 1.00 33.00 208 ASP A N 1
ATOM 1313 C CA . ASP A 1 188 ? -11.252 -28.665 1.989 1.00 30.61 208 ASP A CA 1
ATOM 1314 C C . ASP A 1 188 ? -10.232 -29.537 2.731 1.00 34.43 208 ASP A C 1
ATOM 1315 O O . ASP A 1 188 ? -10.584 -30.144 3.754 1.00 33.41 208 ASP A O 1
ATOM 1320 N N . VAL A 1 189 ? -8.988 -29.628 2.265 1.00 29.32 209 VAL A N 1
ATOM 1321 C CA . VAL A 1 189 ? -8.030 -30.457 3.003 1.00 34.08 209 VAL A CA 1
ATOM 1322 C C . VAL A 1 189 ? -7.677 -29.804 4.340 1.00 30.97 209 VAL A C 1
ATOM 1323 O O . VAL A 1 189 ? -7.889 -30.440 5.383 1.00 32.95 209 VAL A O 1
ATOM 1327 N N . PRO A 1 190 ? -7.162 -28.567 4.404 1.00 29.63 210 PRO A N 1
ATOM 1328 C CA . PRO A 1 190 ? -6.987 -27.966 5.736 1.00 32.12 210 PRO A CA 1
ATOM 1329 C C . PRO A 1 190 ? -8.288 -27.832 6.494 1.00 33.15 210 PRO A C 1
ATOM 1330 O O . PRO A 1 190 ? -8.304 -27.948 7.724 1.00 33.64 210 PRO A O 1
ATOM 1334 N N . GLU A 1 191 ? -9.391 -27.603 5.793 1.00 35.11 211 GLU A N 1
ATOM 1335 C CA . GLU A 1 191 ? -10.673 -27.419 6.463 1.00 32.83 211 GLU A CA 1
ATOM 1336 C C . GLU A 1 191 ? -11.107 -28.682 7.194 1.00 26.73 211 GLU A C 1
ATOM 1337 O O . GLU A 1 191 ? -11.608 -28.612 8.324 1.00 31.05 211 GLU A O 1
ATOM 1343 N N . GLY A 1 192 ? -10.927 -29.849 6.564 1.00 27.55 212 GLY A N 1
ATOM 1344 C CA . GLY A 1 192 ? -11.261 -31.098 7.236 1.00 27.75 212 GLY A CA 1
ATOM 1345 C C . GLY A 1 192 ? -10.460 -31.288 8.512 1.00 28.18 212 GLY A C 1
ATOM 1346 O O . GLY A 1 192 ? -10.972 -31.802 9.508 1.00 28.97 212 GLY A O 1
ATOM 1347 N N . LEU A 1 193 ? -9.200 -30.846 8.502 1.00 31.79 213 LEU A N 1
ATOM 1348 C CA . LEU A 1 193 ? -8.375 -30.870 9.712 1.00 32.51 213 LEU A CA 1
ATOM 1349 C C . LEU A 1 193 ? -8.938 -29.931 10.780 1.00 28.93 213 LEU A C 1
ATOM 1350 O O . LEU A 1 193 ? -9.104 -30.323 11.940 1.00 30.80 213 LEU A O 1
ATOM 1355 N N . CYS A 1 194 ? -9.276 -28.692 10.400 1.00 33.90 214 CYS A N 1
ATOM 1356 C CA . CYS A 1 194 ? -9.880 -27.762 11.359 1.00 28.65 214 CYS A CA 1
ATOM 1357 C C . CYS A 1 194 ? -11.205 -28.292 11.913 1.00 31.90 214 CYS A C 1
ATOM 1358 O O . CYS A 1 194 ? -11.511 -28.112 13.098 1.00 32.56 214 CYS A O 1
ATOM 1361 N N . VAL A 1 195 ? -12.014 -28.923 11.069 1.00 28.00 215 VAL A N 1
ATOM 1362 C CA . VAL A 1 195 ? -13.328 -29.377 11.514 1.00 28.15 215 VAL A CA 1
ATOM 1363 C C . VAL A 1 195 ? -13.188 -30.510 12.517 1.00 29.78 215 VAL A C 1
ATOM 1364 O O . VAL A 1 195 ? -13.837 -30.508 13.574 1.00 26.75 215 VAL A O 1
ATOM 1368 N N . ALA A 1 196 ? -12.326 -31.488 12.218 1.00 24.56 216 ALA A N 1
ATOM 1369 C CA . ALA A 1 196 ? -12.122 -32.582 13.169 1.00 27.93 216 ALA A CA 1
ATOM 1370 C C . ALA A 1 196 ? -11.539 -32.077 14.487 1.00 29.78 216 ALA A C 1
ATOM 1371 O O . ALA A 1 196 ? -11.920 -32.550 15.563 1.00 28.43 216 ALA A O 1
ATOM 1373 N N . LEU A 1 197 ? -10.585 -31.143 14.425 1.00 31.15 217 LEU A N 1
ATOM 1374 C CA . LEU A 1 197 ? -10.014 -30.599 15.661 1.00 36.04 217 LEU A CA 1
ATOM 1375 C C . LEU A 1 197 ? -11.060 -29.843 16.474 1.00 31.70 217 LEU A C 1
ATOM 1376 O O . LEU A 1 197 ? -11.109 -29.963 17.705 1.00 31.48 217 LEU A O 1
ATOM 1381 N N . ALA A 1 198 ? -11.910 -29.061 15.803 1.00 30.94 218 ALA A N 1
ATOM 1382 C CA . ALA A 1 198 ? -12.952 -28.310 16.504 1.00 34.14 218 ALA A CA 1
ATOM 1383 C C . ALA A 1 198 ? -13.990 -29.234 17.133 1.00 29.11 218 ALA A C 1
ATOM 1384 O O . ALA A 1 198 ? -14.488 -28.959 18.233 1.00 31.03 218 ALA A O 1
ATOM 1386 N N . LEU A 1 199 ? -14.355 -30.319 16.443 1.00 29.52 219 LEU A N 1
ATOM 1387 C CA . LEU A 1 199 ? -15.293 -31.288 17.015 1.00 32.07 219 LEU A CA 1
ATOM 1388 C C . LEU A 1 199 ? -14.687 -32.012 18.213 1.00 31.73 219 LEU A C 1
ATOM 1389 O O . LEU A 1 199 ? -15.371 -32.272 19.216 1.00 31.79 219 LEU A O 1
ATOM 1394 N N . ARG A 1 200 ? -13.416 -32.378 18.117 1.00 31.63 220 ARG A N 1
ATOM 1395 C CA . ARG A 1 200 ? -12.744 -32.953 19.276 1.00 33.09 220 ARG A CA 1
ATOM 1396 C C . ARG A 1 200 ? -12.824 -32.002 20.460 1.00 31.96 220 ARG A C 1
ATOM 1397 O O . ARG A 1 200 ? -13.192 -32.404 21.576 1.00 31.13 220 ARG A O 1
ATOM 1405 N N . ALA A 1 201 ? -12.558 -30.712 20.210 1.00 30.44 221 ALA A N 1
ATOM 1406 C CA . ALA A 1 201 ? -12.501 -29.716 21.280 1.00 33.36 221 ALA A CA 1
ATOM 1407 C C . ALA A 1 201 ? -13.850 -29.510 21.957 1.00 36.43 221 ALA A C 1
ATOM 1408 O O . ALA A 1 201 ? -13.898 -29.102 23.124 1.00 36.33 221 ALA A O 1
ATOM 1410 N N . VAL A 1 202 ? -14.960 -29.776 21.262 1.00 35.07 222 VAL A N 1
ATOM 1411 C CA . VAL A 1 202 ? -16.258 -29.591 21.909 1.00 32.46 222 VAL A CA 1
ATOM 1412 C C . VAL A 1 202 ? -16.698 -30.836 22.666 1.00 31.00 222 VAL A C 1
ATOM 1413 O O . VAL A 1 202 ? -17.710 -30.792 23.376 1.00 41.91 222 VAL A O 1
ATOM 1417 N N . GLY A 1 203 ? -15.959 -31.939 22.567 1.00 32.66 223 GLY A N 1
ATOM 1418 C CA . GLY A 1 203 ? -16.193 -33.048 23.474 1.00 37.57 223 GLY A CA 1
ATOM 1419 C C . GLY A 1 203 ? -16.148 -34.454 22.899 1.00 37.78 223 GLY A C 1
ATOM 1420 O O . GLY A 1 203 ? -16.259 -35.423 23.652 1.00 36.66 223 GLY A O 1
ATOM 1421 N N . LEU A 1 204 ? -15.991 -34.589 21.582 1.00 35.61 224 LEU A N 1
ATOM 1422 C CA . LEU A 1 204 ? -15.894 -35.906 20.960 1.00 33.94 224 LEU A CA 1
ATOM 1423 C C . LEU A 1 204 ? -14.465 -36.423 21.053 1.00 34.09 224 LEU A C 1
ATOM 1424 O O . LEU A 1 204 ? -13.530 -35.679 20.753 1.00 30.35 224 LEU A O 1
ATOM 1429 N N . PRO A 1 205 ? -14.255 -37.681 21.444 1.00 34.44 225 PRO A N 1
ATOM 1430 C CA . PRO A 1 205 ? -12.917 -38.269 21.312 1.00 39.72 225 PRO A CA 1
ATOM 1431 C C . PRO A 1 205 ? -12.468 -38.251 19.855 1.00 40.78 225 PRO A C 1
ATOM 1432 O O . PRO A 1 205 ? -13.287 -38.298 18.936 1.00 35.17 225 PRO A O 1
ATOM 1436 N N . ILE A 1 206 ? -11.147 -38.150 19.650 1.00 35.61 226 ILE A N 1
ATOM 1437 C CA . ILE A 1 206 ? -10.620 -37.791 18.328 1.00 32.54 226 ILE A CA 1
ATOM 1438 C C . ILE A 1 206 ? -11.144 -38.724 17.235 1.00 37.92 226 ILE A C 1
ATOM 1439 O O . ILE A 1 206 ? -11.421 -38.285 16.111 1.00 33.35 226 ILE A O 1
ATOM 1444 N N . GLY A 1 207 ? -11.319 -40.016 17.546 1.00 33.22 227 GLY A N 1
ATOM 1445 C CA . GLY A 1 207 ? -11.762 -40.957 16.522 1.00 31.25 227 GLY A CA 1
ATOM 1446 C C . GLY A 1 207 ? -13.176 -40.670 16.036 1.00 33.60 227 GLY A C 1
ATOM 1447 O O . GLY A 1 207 ? -13.454 -40.682 14.832 1.00 34.95 227 GLY A O 1
ATOM 1448 N N . ARG A 1 208 ? -14.093 -40.403 16.965 1.00 32.44 228 ARG A N 1
ATOM 1449 C CA . ARG A 1 208 ? -15.445 -40.021 16.558 1.00 35.67 228 ARG A CA 1
ATOM 1450 C C . ARG A 1 208 ? -15.479 -38.632 15.933 1.00 32.14 228 ARG A C 1
ATOM 1451 O O . ARG A 1 208 ? -16.270 -38.388 15.017 1.00 31.12 228 ARG A O 1
ATOM 1459 N N . ALA A 1 209 ? -14.642 -37.714 16.416 1.00 27.72 229 ALA A N 1
ATOM 1460 C CA . ALA A 1 209 ? -14.570 -36.394 15.809 1.00 35.47 229 ALA A CA 1
ATOM 1461 C C . ALA A 1 209 ? -14.130 -36.485 14.353 1.00 33.47 229 ALA A C 1
ATOM 1462 O O . ALA A 1 209 ? -14.643 -35.754 13.496 1.00 30.29 229 ALA A O 1
ATOM 1464 N N . VAL A 1 210 ? -13.201 -37.391 14.044 1.00 30.82 230 VAL A N 1
ATOM 1465 C CA . VAL A 1 210 ? -12.754 -37.535 12.658 1.00 27.32 230 VAL A CA 1
ATOM 1466 C C . VAL A 1 210 ? -13.879 -38.073 11.782 1.00 31.16 230 VAL A C 1
ATOM 1467 O O . VAL A 1 210 ? -14.084 -37.605 10.657 1.00 32.03 230 VAL A O 1
ATOM 1471 N N . LEU A 1 211 ? -14.629 -39.056 12.287 1.00 29.77 231 LEU A N 1
ATOM 1472 C CA . LEU A 1 211 ? -15.726 -39.640 11.522 1.00 28.27 231 LEU A CA 1
ATOM 1473 C C . LEU A 1 211 ? -16.846 -38.633 11.296 1.00 33.87 231 LEU A C 1
ATOM 1474 O O . LEU A 1 211 ? -17.473 -38.624 10.229 1.00 33.89 231 LEU A O 1
ATOM 1479 N N . VAL A 1 212 ? -17.138 -37.795 12.295 1.00 28.28 232 VAL A N 1
ATOM 1480 C CA . VAL A 1 212 ? -18.161 -36.775 12.105 1.00 31.82 232 VAL A CA 1
ATOM 1481 C C . VAL A 1 212 ? -17.691 -35.733 11.104 1.00 33.21 232 VAL A C 1
ATOM 1482 O O . VAL A 1 212 ? -18.484 -35.225 10.299 1.00 31.56 232 VAL A O 1
ATOM 1486 N N . ALA A 1 213 ? -16.400 -35.398 11.136 1.00 27.26 233 ALA A N 1
ATOM 1487 C CA . ALA A 1 213 ? -15.847 -34.492 10.135 1.00 28.52 233 ALA A CA 1
ATOM 1488 C C . ALA A 1 213 ? -15.983 -35.067 8.732 1.00 33.28 233 ALA A C 1
ATOM 1489 O O . ALA A 1 213 ? -16.388 -34.356 7.802 1.00 30.65 233 ALA A O 1
ATOM 1491 N N . VAL A 1 214 ? -15.654 -36.353 8.557 1.00 31.19 234 VAL A N 1
ATOM 1492 C CA . VAL A 1 214 ? -15.843 -36.996 7.256 1.00 30.50 234 VAL A CA 1
ATOM 1493 C C . VAL A 1 214 ? -17.304 -36.908 6.822 1.00 32.17 234 VAL A C 1
ATOM 1494 O O . VAL A 1 214 ? -17.605 -36.571 5.671 1.00 29.62 234 VAL A O 1
ATOM 1498 N N . ALA A 1 215 ? -18.239 -37.193 7.735 1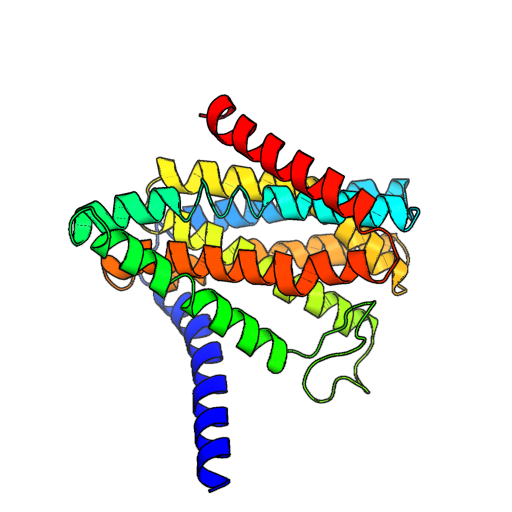.00 30.90 235 ALA A N 1
ATOM 1499 C CA . ALA A 1 215 ? -19.653 -37.125 7.362 1.00 34.53 235 ALA A CA 1
ATOM 1500 C C . ALA A 1 215 ? -20.088 -35.704 7.015 1.00 32.18 235 ALA A C 1
ATOM 1501 O O . ALA A 1 215 ? -20.958 -35.523 6.157 1.00 32.85 235 ALA A O 1
ATOM 1503 N N . SER A 1 216 ? -19.508 -34.691 7.666 1.00 30.84 236 SER A N 1
ATOM 1504 C CA . SER A 1 216 ? -19.871 -33.305 7.371 1.00 30.30 236 SER A CA 1
ATOM 1505 C C . SER A 1 216 ? -19.534 -32.915 5.936 1.00 28.54 236 SER A C 1
ATOM 1506 O O . SER A 1 216 ? -20.161 -32.004 5.381 1.00 34.75 236 SER A O 1
ATOM 1509 N N . GLY A 1 217 ? -18.536 -33.561 5.330 1.00 25.47 237 GLY A N 1
ATOM 1510 C CA . GLY A 1 217 ? -18.179 -33.270 3.947 1.00 28.23 237 GLY A CA 1
ATOM 1511 C C . GLY A 1 217 ? -19.245 -33.660 2.931 1.00 32.15 237 GLY A C 1
ATOM 1512 O O . GLY A 1 217 ? -19.194 -33.199 1.786 1.00 28.76 237 GLY A O 1
ATOM 1513 N N . LEU A 1 218 ? -20.199 -34.510 3.320 1.00 28.53 238 LEU A N 1
ATOM 1514 C CA . LEU A 1 218 ? -21.331 -34.835 2.460 1.00 31.92 238 LEU A CA 1
ATOM 1515 C C . LEU A 1 218 ? -22.243 -33.636 2.189 1.00 30.38 238 LEU A C 1
ATOM 1516 O O . LEU A 1 218 ? -23.056 -33.696 1.263 1.00 29.39 238 LEU A O 1
ATOM 1521 N N . MET A 1 219 ? -22.125 -32.552 2.952 1.00 29.42 239 MET A N 1
ATOM 1522 C CA . MET A 1 219 ? -22.893 -31.350 2.636 1.00 29.74 239 MET A CA 1
ATOM 1523 C C . MET A 1 219 ? -22.494 -30.745 1.297 1.00 33.14 239 MET A C 1
ATOM 1524 O O . MET A 1 219 ? -23.293 -30.016 0.699 1.00 33.38 239 MET A O 1
ATOM 1529 N N . GLU A 1 220 ? -21.291 -31.054 0.786 1.00 28.38 240 GLU A N 1
ATOM 1530 C CA . GLU A 1 220 ? -20.888 -30.433 -0.466 1.00 31.54 240 GLU A CA 1
ATOM 1531 C C . GLU A 1 220 ? -21.579 -31.078 -1.669 1.00 29.92 240 GLU A C 1
ATOM 1532 O O . GLU A 1 220 ? -22.187 -30.343 -2.457 1.00 30.76 240 GLU A O 1
ATOM 1538 N N . PRO A 1 221 ? -21.594 -32.410 -1.844 1.00 28.72 241 PRO A N 1
ATOM 1539 C CA . PRO A 1 221 ? -22.451 -32.952 -2.924 1.00 28.67 241 PRO A CA 1
ATOM 1540 C C . PRO A 1 221 ? -23.927 -32.592 -2.767 1.00 30.89 241 PRO A C 1
ATOM 1541 O O . PRO A 1 221 ? -24.611 -32.335 -3.768 1.00 31.46 241 PRO A O 1
ATOM 1545 N N . LEU A 1 222 ? -24.442 -32.541 -1.538 1.00 27.25 242 LEU A N 1
ATOM 1546 C CA . LEU A 1 222 ? -25.849 -32.178 -1.359 1.00 29.15 242 LEU A CA 1
ATOM 1547 C C . LEU A 1 222 ? -26.102 -30.720 -1.731 1.00 28.13 242 LEU A C 1
ATOM 1548 O O . LEU A 1 222 ? -27.074 -30.404 -2.439 1.00 31.55 242 LEU A O 1
ATOM 1553 N N . GLY A 1 223 ? -25.249 -29.811 -1.250 1.00 23.46 243 GLY A N 1
ATOM 1554 C CA . GLY A 1 223 ? -25.383 -28.414 -1.624 1.00 25.65 243 GLY A CA 1
ATOM 1555 C C . GLY A 1 223 ? -25.196 -28.196 -3.113 1.00 27.21 243 GLY A C 1
ATOM 1556 O O . GLY A 1 223 ? -25.803 -27.296 -3.696 1.00 29.44 243 GLY A O 1
ATOM 1557 N N . ALA A 1 224 ? -24.374 -29.029 -3.754 1.00 26.55 244 ALA A N 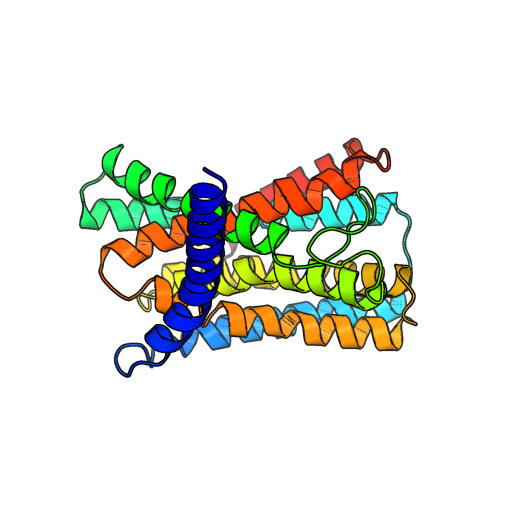1
ATOM 1558 C CA . ALA A 1 224 ? -24.199 -28.917 -5.195 1.00 26.67 244 ALA A CA 1
ATOM 1559 C C . ALA A 1 224 ? -25.508 -29.186 -5.924 1.00 31.16 244 ALA A C 1
ATOM 1560 O O . ALA A 1 224 ? -25.760 -28.586 -6.978 1.00 31.89 244 ALA A O 1
ATOM 1562 N N . LEU A 1 225 ? -26.359 -30.070 -5.378 1.00 30.81 245 LEU A N 1
ATOM 1563 C CA A LEU A 1 225 ? -27.688 -30.255 -5.959 0.70 34.55 245 LEU A CA 1
ATOM 1564 C CA B LEU A 1 225 ? -27.698 -30.260 -5.938 0.30 34.38 245 LEU A CA 1
ATOM 1565 C C . LEU A 1 225 ? -28.477 -28.956 -5.923 1.00 38.15 245 LEU A C 1
ATOM 1566 O O . LEU A 1 225 ? -29.038 -28.536 -6.941 1.00 32.54 245 LEU A O 1
ATOM 1575 N N . VAL A 1 226 ? -28.542 -28.316 -4.752 1.00 31.20 246 VAL A N 1
ATOM 1576 C CA . VAL A 1 226 ? -29.224 -27.028 -4.636 1.00 28.73 246 VAL A CA 1
ATOM 1577 C C . VAL A 1 226 ? -28.700 -26.045 -5.677 1.00 29.00 246 VAL A C 1
ATOM 1578 O O . VAL A 1 226 ? -29.475 -25.399 -6.397 1.00 35.72 246 VAL A O 1
ATOM 1582 N N . GLY A 1 227 ? -27.372 -25.921 -5.774 1.00 34.71 247 GLY A N 1
ATOM 1583 C CA . GLY A 1 227 ? -26.785 -24.962 -6.702 1.00 30.88 247 GLY A CA 1
ATOM 1584 C C . GLY A 1 227 ? -27.164 -25.207 -8.152 1.00 33.99 247 GLY A C 1
ATOM 1585 O O . GLY A 1 227 ? -27.464 -24.263 -8.892 1.00 31.16 247 GLY A O 1
ATOM 1586 N N . VAL A 1 228 ? -27.136 -26.471 -8.591 1.00 31.09 248 VAL A N 1
ATOM 1587 C CA . VAL A 1 228 ? -27.568 -26.775 -9.953 1.00 33.39 248 VAL A CA 1
ATOM 1588 C C . VAL A 1 228 ? -28.996 -26.299 -10.178 1.00 35.87 248 VAL A C 1
ATOM 1589 O O . VAL A 1 228 ? -29.309 -25.685 -11.203 1.00 34.17 248 VAL A O 1
ATOM 1593 N N . GLY A 1 229 ? -29.885 -26.592 -9.227 1.00 32.45 249 GLY A N 1
ATOM 1594 C CA . GLY A 1 229 ? -31.295 -26.301 -9.437 1.00 33.87 249 GLY A CA 1
ATOM 1595 C C . GLY A 1 229 ? -31.605 -24.819 -9.486 1.00 32.87 249 GLY A C 1
ATOM 1596 O O . GLY A 1 229 ? -32.432 -24.375 -10.291 1.00 32.40 249 GLY A O 1
ATOM 1597 N N . ILE A 1 230 ? -30.965 -24.026 -8.628 1.00 27.00 250 ILE A N 1
ATOM 1598 C CA . ILE A 1 230 ? -31.335 -22.614 -8.615 1.00 29.19 250 ILE A CA 1
ATOM 1599 C C . ILE A 1 230 ? -30.727 -21.873 -9.794 1.00 36.36 250 ILE A C 1
ATOM 1600 O O . ILE A 1 230 ? -31.204 -20.789 -10.150 1.00 31.77 250 ILE A O 1
ATOM 1605 N N . SER A 1 231 ? -29.693 -22.433 -10.415 1.00 33.72 251 SER A N 1
ATOM 1606 C CA . SER A 1 231 ? -28.967 -21.739 -11.460 1.00 34.33 251 SER A CA 1
ATOM 1607 C C . SER A 1 231 ? -29.415 -22.115 -12.863 1.00 35.37 251 SER A C 1
ATOM 1608 O O . SER A 1 231 ? -28.859 -21.580 -13.827 1.00 38.78 251 SER A O 1
ATOM 1611 N N . SER A 1 232 ? -30.443 -22.962 -13.010 1.00 37.21 252 SER A N 1
ATOM 1612 C CA A SER A 1 232 ? -30.795 -23.523 -14.309 0.58 39.39 252 SER A CA 1
ATOM 1613 C CA B SER A 1 232 ? -30.801 -23.535 -14.303 0.42 39.83 252 SER A CA 1
ATOM 1614 C C . SER A 1 232 ? -32.208 -23.193 -14.781 1.00 42.57 252 SER A C 1
ATOM 1615 O O . SER A 1 232 ? -32.579 -23.593 -15.888 1.00 46.64 252 SER A O 1
ATOM 1620 N N . GLY A 1 233 ? -33.007 -22.464 -14.000 1.00 40.15 253 GLY A N 1
ATOM 1621 C CA . GLY A 1 233 ? -34.382 -22.202 -14.423 1.00 47.14 253 GLY A CA 1
ATOM 1622 C C . GLY A 1 233 ? -34.496 -21.375 -15.698 1.00 53.11 253 GLY A C 1
ATOM 1623 O O . GLY A 1 233 ? -35.398 -21.593 -16.514 1.00 54.74 253 GLY A O 1
ATOM 1624 N N . PHE A 1 234 ? -33.596 -20.412 -15.879 1.00 46.28 254 PHE A N 1
ATOM 1625 C CA . PHE A 1 234 ? -33.632 -19.443 -16.970 1.00 42.08 254 PHE A CA 1
ATOM 1626 C C . PHE A 1 234 ? -32.216 -18.915 -17.122 1.00 39.40 254 PHE A C 1
ATOM 1627 O O . PHE A 1 234 ? -31.374 -19.124 -16.252 1.00 35.45 254 PHE A O 1
ATOM 1635 N N . ALA A 1 235 ? -31.957 -18.225 -18.236 1.00 39.29 255 ALA A N 1
ATOM 1636 C CA . ALA A 1 235 ? -30.572 -17.889 -18.571 1.00 39.86 255 ALA A CA 1
ATOM 1637 C C . ALA A 1 235 ? -29.921 -16.997 -17.512 1.00 35.27 255 ALA A C 1
ATOM 1638 O O . ALA A 1 235 ? -28.742 -17.175 -17.194 1.00 36.24 255 ALA A O 1
ATOM 1640 N N . LEU A 1 236 ? -30.659 -16.025 -16.958 1.00 35.16 256 LEU A N 1
ATOM 1641 C CA . LEU A 1 236 ? -30.046 -15.123 -15.983 1.00 34.70 256 LEU A CA 1
ATOM 1642 C C . LEU A 1 236 ? -29.832 -15.782 -14.625 1.00 32.53 256 LEU A C 1
ATOM 1643 O O . LEU A 1 236 ? -29.030 -15.283 -13.836 1.00 32.58 256 LEU A O 1
ATOM 1648 N N . ALA A 1 237 ? -30.544 -16.870 -14.327 1.00 32.74 257 ALA A N 1
ATOM 1649 C CA . ALA A 1 237 ? -30.368 -17.559 -13.051 1.00 35.43 257 ALA A CA 1
ATOM 1650 C C . ALA A 1 237 ? -28.917 -17.965 -12.822 1.00 35.33 257 ALA A C 1
ATOM 1651 O O . ALA A 1 237 ? -28.480 -18.096 -11.674 1.00 33.59 257 ALA A O 1
ATOM 1653 N N . TYR A 1 238 ? -28.162 -18.157 -13.897 1.00 31.21 258 TYR A N 1
ATOM 1654 C CA . TYR A 1 238 ? -26.785 -18.630 -13.756 1.00 32.57 258 TYR A CA 1
ATOM 1655 C C . TYR A 1 238 ? -25.872 -17.543 -13.193 1.00 31.27 258 TYR A C 1
ATOM 1656 O O . TYR A 1 238 ? -25.309 -17.740 -12.101 1.00 32.78 258 TYR A O 1
ATOM 1665 N N . PRO A 1 239 ? -25.710 -16.374 -13.827 1.00 32.45 259 PRO A N 1
ATOM 1666 C CA . PRO A 1 239 ? -24.884 -15.335 -13.181 1.00 32.72 259 PRO A CA 1
ATOM 1667 C C . PRO A 1 239 ? -25.477 -14.813 -11.869 1.00 31.33 259 PRO A C 1
ATOM 1668 O O . PRO A 1 239 ? -24.710 -14.443 -10.971 1.00 31.33 259 PRO A O 1
ATOM 1672 N N . ILE A 1 240 ? -26.806 -14.780 -11.714 1.00 29.85 260 ILE A N 1
ATOM 1673 C CA . ILE A 1 240 ? -27.385 -14.396 -10.418 1.00 27.55 260 ILE A CA 1
ATOM 1674 C C . ILE A 1 240 ? -26.947 -15.364 -9.323 1.00 27.94 260 ILE A C 1
ATOM 1675 O O . ILE A 1 240 ? -26.584 -14.952 -8.209 1.00 28.08 260 ILE A O 1
ATOM 1680 N N . SER A 1 241 ? -26.973 -16.666 -9.628 1.00 25.18 261 SER A N 1
ATOM 1681 C CA . SER A 1 241 ? -26.604 -17.702 -8.669 1.00 26.63 261 SER A CA 1
ATOM 1682 C C . SER A 1 241 ? -25.115 -17.728 -8.389 1.00 26.95 261 SER A C 1
ATOM 1683 O O . SER A 1 241 ? -24.708 -18.143 -7.292 1.00 27.14 261 SER A O 1
ATOM 1686 N N . MET A 1 242 ? -24.295 -17.347 -9.377 1.00 24.99 262 MET A N 1
ATOM 1687 C CA . MET A 1 242 ? -22.876 -17.128 -9.120 1.00 33.09 262 MET A CA 1
ATOM 1688 C C . MET A 1 242 ? -22.696 -16.097 -8.024 1.00 27.92 262 MET A C 1
ATOM 1689 O O . MET A 1 242 ? -21.935 -16.303 -7.067 1.00 28.53 262 MET A O 1
ATOM 1694 N N . GLY A 1 243 ? -23.389 -14.966 -8.155 1.00 29.03 263 GLY A N 1
ATOM 1695 C CA . GLY A 1 243 ? -23.344 -13.966 -7.103 1.00 29.22 263 GLY A CA 1
ATOM 1696 C C . GLY A 1 243 ? -23.948 -14.467 -5.806 1.00 25.44 263 GLY A C 1
ATOM 1697 O O . GLY A 1 243 ? -23.430 -14.184 -4.721 1.00 24.44 263 GLY A O 1
ATOM 1698 N N . LEU A 1 244 ? -25.050 -15.221 -5.898 1.00 25.13 264 LEU A N 1
ATOM 1699 C CA . LEU A 1 244 ? -25.679 -15.767 -4.691 1.00 25.10 264 LEU A CA 1
ATOM 1700 C C . LEU A 1 244 ? -24.711 -16.658 -3.927 1.00 25.24 264 LEU A C 1
ATOM 1701 O O . LEU A 1 244 ? -24.548 -16.511 -2.712 1.00 27.31 264 LEU A O 1
ATOM 1706 N N . ALA A 1 245 ? -24.083 -17.612 -4.622 1.00 27.32 265 ALA A N 1
ATOM 1707 C CA . ALA A 1 245 ? -23.123 -18.498 -3.959 1.00 27.20 265 ALA A CA 1
ATOM 1708 C C . ALA A 1 245 ? -21.957 -17.709 -3.392 1.00 25.31 265 ALA A C 1
ATOM 1709 O O . ALA A 1 245 ? -21.495 -17.986 -2.277 1.00 27.76 265 ALA A O 1
ATOM 1711 N N . ALA A 1 246 ? -21.475 -16.710 -4.139 1.00 26.19 266 ALA A N 1
ATOM 1712 C CA . ALA A 1 246 ? -20.385 -15.880 -3.640 1.00 25.74 266 ALA A CA 1
ATOM 1713 C C . ALA A 1 246 ? -20.795 -15.119 -2.391 1.00 26.63 266 ALA A C 1
ATOM 1714 O O . ALA A 1 246 ? -20.014 -15.004 -1.445 1.00 26.65 266 ALA A O 1
ATOM 1716 N N . GLY A 1 247 ? -21.998 -14.541 -2.386 1.00 27.24 267 GLY A N 1
ATOM 1717 C CA . GLY A 1 247 ? -22.427 -13.768 -1.227 1.00 24.36 267 GLY A CA 1
ATOM 1718 C C . GLY A 1 247 ? -22.656 -14.637 -0.007 1.00 29.94 267 GLY A C 1
ATOM 1719 O O . GLY A 1 247 ? -22.369 -14.224 1.126 1.00 27.90 267 GLY A O 1
ATOM 1720 N N . ALA A 1 248 ? -23.160 -15.857 -0.222 1.00 23.40 268 ALA A N 1
ATOM 1721 C CA . ALA A 1 248 ? -23.323 -16.797 0.881 1.00 27.63 268 ALA A CA 1
ATOM 1722 C C . ALA A 1 248 ? -21.973 -17.181 1.485 1.00 27.01 268 ALA A C 1
ATOM 1723 O O . ALA A 1 248 ? -21.826 -17.231 2.707 1.00 27.91 268 ALA A O 1
ATOM 1725 N N . MET A 1 249 ? -20.968 -17.427 0.642 1.00 25.59 269 MET A N 1
ATOM 1726 C CA . MET A 1 249 ? -19.643 -17.758 1.151 1.00 28.45 269 MET A CA 1
ATOM 1727 C C . MET A 1 249 ? -19.005 -16.574 1.866 1.00 27.87 269 MET A C 1
ATOM 1728 O O . MET A 1 249 ? -18.365 -16.749 2.915 1.00 28.57 269 MET A O 1
ATOM 1733 N N . ILE A 1 250 ? -19.149 -15.368 1.312 1.00 26.70 270 ILE A N 1
ATOM 1734 C CA . ILE A 1 250 ? -18.601 -14.178 1.974 1.00 26.98 270 ILE A CA 1
ATOM 1735 C C . ILE A 1 250 ? -19.242 -13.974 3.347 1.00 27.68 270 ILE A C 1
ATOM 1736 O O . ILE A 1 250 ? -18.564 -13.591 4.313 1.00 27.60 270 ILE A O 1
ATOM 1741 N N . PHE A 1 251 ? -20.552 -14.226 3.456 1.00 26.67 271 PHE A N 1
ATOM 1742 C CA . PHE A 1 251 ? -21.226 -14.211 4.762 1.00 26.90 271 PHE A CA 1
ATOM 1743 C C . PHE A 1 251 ? -20.598 -15.217 5.719 1.00 27.11 271 PHE A C 1
ATOM 1744 O O . PHE A 1 251 ? -20.320 -14.901 6.881 1.00 27.96 271 PHE A O 1
ATOM 1752 N N . VAL A 1 252 ? -20.368 -16.442 5.249 1.00 25.34 272 VAL A N 1
ATOM 1753 C CA . VAL A 1 252 ? -19.778 -17.444 6.122 1.00 27.26 272 VAL A CA 1
ATOM 1754 C C . VAL A 1 252 ? -18.428 -16.957 6.644 1.00 27.23 272 VAL A C 1
ATOM 1755 O O . VAL A 1 252 ? -18.137 -17.060 7.839 1.00 29.86 272 VAL A O 1
ATOM 1759 N N . VAL A 1 253 ? -17.601 -16.381 5.771 1.00 27.11 273 VAL A N 1
ATOM 1760 C CA . VAL A 1 253 ? -16.289 -15.907 6.224 1.00 28.93 273 VAL A CA 1
ATOM 1761 C C . VAL A 1 253 ? -16.430 -14.740 7.203 1.00 29.79 273 VAL A C 1
ATOM 1762 O O . VAL A 1 253 ? -15.782 -14.721 8.256 1.00 29.60 273 VAL A O 1
ATOM 1766 N N . SER A 1 254 ? -17.260 -13.740 6.876 1.00 29.76 274 SER A N 1
ATOM 1767 C CA . SER A 1 254 ? -17.260 -12.511 7.666 1.00 29.45 274 SER A CA 1
ATOM 1768 C C . SER A 1 254 ? -18.146 -12.613 8.890 1.00 34.32 274 SER A C 1
ATOM 1769 O O . SER A 1 254 ? -17.922 -11.910 9.880 1.00 31.18 274 SER A O 1
ATOM 1772 N N . HIS A 1 255 ? -19.181 -13.434 8.828 1.00 31.32 275 HIS A N 1
ATOM 1773 C CA . HIS A 1 255 ? -20.110 -13.533 9.935 1.00 32.14 275 HIS A CA 1
ATOM 1774 C C . HIS A 1 255 ? -19.841 -14.743 10.807 1.00 31.14 275 HIS A C 1
ATOM 1775 O O . HIS A 1 255 ? -19.938 -14.637 12.029 1.00 36.48 275 HIS A O 1
ATOM 1782 N N . GLU A 1 256 ? -19.476 -15.881 10.209 1.00 28.65 276 GLU A N 1
ATOM 1783 C CA . GLU A 1 256 ? -19.302 -17.127 10.951 1.00 29.15 276 GLU A CA 1
ATOM 1784 C C . GLU A 1 256 ? -17.862 -17.395 11.375 1.00 30.84 276 GLU A C 1
ATOM 1785 O O . GLU A 1 256 ? -17.647 -17.901 12.473 1.00 35.61 276 GLU A O 1
ATOM 1791 N N . VAL A 1 257 ? -16.870 -17.092 10.538 1.00 30.82 277 VAL A N 1
ATOM 1792 C CA . VAL A 1 257 ? -15.496 -17.530 10.788 1.00 33.28 277 VAL A CA 1
ATOM 1793 C C . VAL A 1 257 ? -14.649 -16.462 11.486 1.00 37.08 277 VAL A C 1
ATOM 1794 O O . VAL A 1 257 ? -14.138 -16.671 12.595 1.00 36.46 277 VAL A O 1
ATOM 1798 N N . ILE A 1 258 ? -14.456 -15.325 10.811 1.00 34.22 278 ILE A N 1
ATOM 1799 C CA . ILE A 1 258 ? -13.529 -14.308 11.321 1.00 35.70 278 ILE A CA 1
ATOM 1800 C C . ILE A 1 258 ? -13.886 -13.811 12.710 1.00 43.03 278 ILE A C 1
ATOM 1801 O O . ILE A 1 258 ? -12.966 -13.602 13.518 1.00 43.53 278 ILE A O 1
ATOM 1806 N N . PRO A 1 259 ? -15.164 -13.600 13.070 1.00 37.25 279 PRO A N 1
ATOM 1807 C CA . PRO A 1 259 ? -15.495 -13.249 14.465 1.00 42.77 279 PRO A CA 1
ATOM 1808 C C . PRO A 1 259 ? -15.014 -14.252 15.501 1.00 44.76 279 PRO A C 1
ATOM 1809 O O . PRO A 1 259 ? -14.710 -13.854 16.632 1.00 47.70 279 PRO A O 1
ATOM 1813 N N . GLU A 1 260 ? -14.966 -15.544 15.163 1.00 40.52 280 GLU A N 1
ATOM 1814 C CA . GLU A 1 260 ? -14.467 -16.538 16.106 1.00 46.22 280 GLU A CA 1
ATOM 1815 C C . GLU A 1 260 ? -13.000 -16.303 16.445 1.00 51.27 280 GLU A C 1
ATOM 1816 O O . GLU A 1 260 ? -12.547 -16.664 17.536 1.00 58.57 280 GLU A O 1
ATOM 1822 N N . THR A 1 261 ? -12.245 -15.706 15.531 1.00 46.32 281 THR A N 1
ATOM 1823 C CA . THR A 1 261 ? -10.819 -15.512 15.745 1.00 53.24 281 THR A CA 1
ATOM 1824 C C . THR A 1 261 ? -10.494 -14.195 16.435 1.00 57.58 281 THR A C 1
ATOM 1825 O O . THR A 1 261 ? -9.386 -14.042 16.955 1.00 61.36 281 THR A O 1
ATOM 1829 N N . HIS A 1 262 ? -11.434 -13.250 16.467 1.00 62.07 282 HIS A N 1
ATOM 1830 C CA . HIS A 1 262 ? -11.122 -11.906 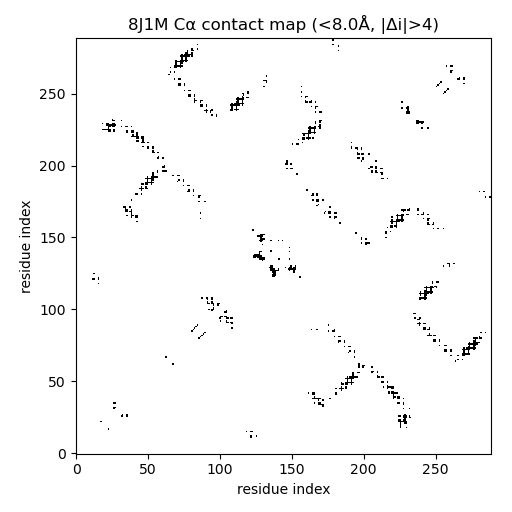16.943 1.00 62.99 282 HIS A CA 1
ATOM 1831 C C . HIS A 1 262 ? -11.206 -11.802 18.465 1.00 76.56 282 HIS A C 1
ATOM 1832 O O . HIS A 1 262 ? -10.366 -11.138 19.085 1.00 87.85 282 HIS A O 1
ATOM 1839 N N . ARG A 1 263 ? -12.198 -12.450 19.080 1.00 72.57 283 ARG A N 1
ATOM 1840 C CA . ARG A 1 263 ? -12.444 -12.324 20.509 1.00 80.18 283 ARG A CA 1
ATOM 1841 C C . ARG A 1 263 ? -11.517 -13.192 21.351 1.00 87.86 283 ARG A C 1
ATOM 1842 O O . ARG A 1 263 ? -11.467 -13.011 22.577 1.00 91.76 283 ARG A O 1
ATOM 1844 N N . ASN A 1 264 ? -10.807 -14.140 20.722 1.00 82.38 284 ASN A N 1
ATOM 1845 C CA . ASN A 1 264 ? -9.739 -14.882 21.385 1.00 82.73 284 ASN A CA 1
ATOM 1846 C C . ASN A 1 264 ? -8.480 -14.051 21.506 1.00 85.03 284 ASN A C 1
ATOM 1847 O O . ASN A 1 264 ? -7.603 -14.402 22.300 1.00 87.66 284 ASN A O 1
ATOM 1852 N N . GLY A 1 265 ? -8.399 -12.935 20.785 1.00 83.92 285 GLY A N 1
ATOM 1853 C CA . GLY A 1 265 ? -7.229 -12.084 20.803 1.00 89.28 285 GLY A CA 1
ATOM 1854 C C . GLY A 1 265 ? -6.249 -12.346 19.684 1.00 84.68 285 GLY A C 1
ATOM 1855 O O . GLY A 1 265 ? -5.170 -11.737 19.669 1.00 86.89 285 GLY A O 1
ATOM 1856 N N . HIS A 1 266 ? -6.586 -13.230 18.747 1.00 75.84 286 HIS A N 1
ATOM 1857 C CA . HIS A 1 266 ? -5.684 -13.603 17.660 1.00 78.09 286 HIS A CA 1
ATOM 1858 C C . HIS A 1 266 ? -6.102 -12.971 16.338 1.00 72.32 286 HIS A C 1
ATOM 1859 O O . HIS A 1 266 ? -6.046 -13.604 15.278 1.00 64.68 286 HIS A O 1
ATOM 1866 N N . GLU A 1 267 ? -6.535 -11.708 16.389 1.00 73.97 287 GLU A N 1
ATOM 1867 C CA . GLU A 1 267 ? -6.809 -10.959 15.166 1.00 74.91 287 GLU A CA 1
ATOM 1868 C C . GLU A 1 267 ? -5.578 -10.915 14.272 1.00 70.53 287 GLU A C 1
ATOM 1869 O O . GLU A 1 267 ? -5.687 -11.019 13.043 1.00 70.83 287 GLU A O 1
ATOM 1875 N N . THR A 1 268 ? -4.395 -10.784 14.872 1.00 65.66 288 THR A N 1
ATOM 1876 C CA . THR A 1 268 ? -3.192 -10.630 14.068 1.00 63.41 288 THR A CA 1
ATOM 1877 C C . THR A 1 268 ? -2.803 -11.943 13.396 1.00 61.48 288 THR A C 1
ATOM 1878 O O . THR A 1 268 ? -2.338 -11.945 12.247 1.00 62.40 288 THR A O 1
ATOM 1882 N N . THR A 1 269 ? -2.999 -13.072 14.078 1.00 53.96 289 THR A N 1
ATOM 1883 C CA . THR A 1 269 ? -2.633 -14.338 13.456 1.00 53.73 289 THR A CA 1
ATOM 1884 C C . THR A 1 269 ? -3.670 -14.760 12.413 1.00 50.78 289 THR A C 1
ATOM 1885 O O . THR A 1 269 ? -3.308 -15.290 11.357 1.00 41.80 289 THR A O 1
ATOM 1889 N N . ALA A 1 270 ? -4.956 -14.499 12.672 1.00 44.07 290 ALA A N 1
ATOM 1890 C CA . ALA A 1 270 ? -5.984 -14.765 11.672 1.00 47.92 290 ALA A CA 1
ATOM 1891 C C . ALA A 1 270 ? -5.728 -13.968 10.402 1.00 42.47 290 ALA A C 1
ATOM 1892 O O . ALA A 1 270 ? -5.934 -14.475 9.294 1.00 40.63 290 ALA A O 1
ATOM 1894 N N . THR A 1 271 ? -5.238 -12.731 10.549 1.00 42.17 291 THR A N 1
ATOM 1895 C CA . THR A 1 271 ? -5.051 -11.836 9.409 1.00 40.94 291 THR A CA 1
ATOM 1896 C C . THR A 1 271 ? -3.925 -12.311 8.494 1.00 39.56 291 THR A C 1
ATOM 1897 O O . THR A 1 271 ? -4.033 -12.217 7.268 1.00 40.11 291 THR A O 1
ATOM 1901 N N . VAL A 1 272 ? -2.828 -12.807 9.065 1.00 40.60 292 VAL A N 1
ATOM 1902 C CA . VAL A 1 272 ? -1.785 -13.399 8.237 1.00 37.32 292 VAL A CA 1
ATOM 1903 C C . VAL A 1 272 ? -2.312 -14.649 7.541 1.00 35.50 292 VAL A C 1
ATOM 1904 O O . VAL A 1 272 ? -1.948 -14.931 6.397 1.00 32.98 292 VAL A O 1
ATOM 1908 N N . GLY A 1 273 ? -3.193 -15.403 8.200 1.00 30.63 293 GLY A N 1
ATOM 1909 C CA . GLY A 1 273 ? -3.816 -16.532 7.533 1.00 31.12 293 GLY A CA 1
ATOM 1910 C C . GLY A 1 273 ? -4.688 -16.099 6.366 1.00 33.10 293 GLY A C 1
ATOM 1911 O O . GLY A 1 273 ? -4.607 -16.662 5.271 1.00 29.75 293 GLY A O 1
ATOM 1912 N N . LEU A 1 274 ? -5.534 -15.093 6.585 1.00 31.94 294 LEU A N 1
ATOM 1913 C CA . LEU A 1 274 ? -6.398 -14.606 5.515 1.00 33.87 294 LEU A CA 1
ATOM 1914 C C . LEU A 1 274 ? -5.581 -14.179 4.307 1.00 30.45 294 LEU A C 1
ATOM 1915 O O . LEU A 1 274 ? -5.925 -14.493 3.166 1.00 32.77 294 LEU A O 1
ATOM 1920 N N . MET A 1 275 ? -4.514 -13.424 4.547 1.00 33.80 295 MET A N 1
ATOM 1921 C CA . MET A 1 275 ? -3.677 -12.935 3.462 1.00 33.38 295 MET A CA 1
ATOM 1922 C C . MET A 1 275 ? -3.022 -14.076 2.713 1.00 25.41 295 MET A C 1
ATOM 1923 O O . MET A 1 275 ? -2.944 -14.060 1.481 1.00 35.29 295 MET A O 1
ATOM 1928 N N . ALA A 1 276 ? -2.526 -15.072 3.439 1.00 30.89 296 ALA A N 1
ATOM 1929 C CA . ALA A 1 276 ? -1.847 -16.174 2.782 1.00 32.39 296 ALA A CA 1
ATOM 1930 C C . ALA A 1 276 ? -2.819 -17.001 1.950 1.00 33.18 296 ALA A C 1
ATOM 1931 O O . ALA A 1 276 ? -2.530 -17.337 0.795 1.00 30.16 296 ALA A O 1
ATOM 1933 N N . GLY A 1 277 ? -3.977 -17.348 2.523 1.00 31.45 297 GLY A N 1
ATOM 1934 C CA . GLY A 1 277 ? -4.958 -18.118 1.764 1.00 27.09 297 GLY A CA 1
ATOM 1935 C C . GLY A 1 277 ? -5.475 -17.374 0.544 1.00 29.39 297 GLY A C 1
ATOM 1936 O O . GLY A 1 277 ? -5.625 -17.957 -0.532 1.00 30.75 297 GLY A O 1
ATOM 1937 N N . PHE A 1 278 ? -5.749 -16.072 0.686 1.00 28.40 298 PHE A N 1
ATOM 1938 C CA . PHE A 1 278 ? -6.167 -15.286 -0.475 1.00 26.86 298 PHE A CA 1
ATOM 1939 C C . PHE A 1 278 ? -5.078 -15.281 -1.545 1.00 33.59 298 PHE A C 1
ATOM 1940 O O . PHE A 1 278 ? -5.342 -15.557 -2.722 1.00 27.62 298 PHE A O 1
ATOM 1948 N N . ALA A 1 279 ? -3.832 -14.988 -1.144 1.00 31.00 299 ALA A N 1
ATOM 1949 C CA . ALA A 1 279 ? -2.731 -14.956 -2.103 1.00 29.74 299 ALA A CA 1
ATOM 1950 C C . ALA A 1 279 ? -2.544 -16.307 -2.782 1.00 29.40 299 ALA A C 1
ATOM 1951 O O . ALA A 1 279 ? -2.275 -16.376 -3.987 1.00 28.20 299 ALA A O 1
ATOM 1953 N N . LEU A 1 280 ? -2.649 -17.391 -2.007 1.00 27.36 300 LEU A N 1
ATOM 1954 C CA . LEU A 1 280 ? -2.450 -18.733 -2.543 1.00 33.20 300 LEU A CA 1
ATOM 1955 C C . LEU A 1 280 ? -3.475 -19.052 -3.626 1.00 39.90 300 LEU A C 1
ATOM 1956 O O . LEU A 1 280 ? -3.130 -19.586 -4.691 1.00 40.63 300 LEU A O 1
ATOM 1961 N N . MET A 1 281 ? -4.736 -18.705 -3.384 1.00 35.65 301 MET A N 1
ATOM 1962 C CA . MET A 1 281 ? -5.775 -19.000 -4.364 1.00 37.18 301 MET A CA 1
ATOM 1963 C C . MET A 1 281 ? -5.599 -18.180 -5.629 1.00 35.71 301 MET A C 1
ATOM 1964 O O . MET A 1 281 ? -5.816 -18.691 -6.734 1.00 46.94 301 MET A O 1
ATOM 1969 N N . MET A 1 282 ? -5.245 -16.900 -5.493 1.00 41.38 302 MET A N 1
ATOM 1970 C CA . MET A 1 282 ? -4.845 -16.108 -6.658 1.00 42.17 302 MET A CA 1
ATOM 1971 C C . MET A 1 282 ? -3.798 -16.833 -7.480 1.00 45.71 302 MET A C 1
ATOM 1972 O O . MET A 1 282 ? -3.912 -16.945 -8.704 1.00 53.68 302 MET A O 1
ATOM 1977 N N . PHE A 1 283 ? -2.749 -17.313 -6.814 1.00 41.90 303 PHE A N 1
ATOM 1978 C CA . PHE A 1 283 ? -1.682 -18.021 -7.509 1.00 45.61 303 PHE A CA 1
ATOM 1979 C C . PHE A 1 283 ? -2.216 -19.263 -8.206 1.00 52.00 303 PHE A C 1
ATOM 1980 O O . PHE A 1 283 ? -1.895 -19.523 -9.372 1.00 49.16 303 PHE A O 1
ATOM 1988 N N . LEU A 1 284 ? -3.018 -20.056 -7.495 1.00 54.29 304 LEU A N 1
ATOM 1989 C CA . LEU A 1 284 ? -3.563 -21.271 -8.087 1.00 56.51 304 LEU A CA 1
ATOM 1990 C C . LEU A 1 284 ? -4.580 -20.967 -9.174 1.00 56.46 304 LEU A C 1
ATOM 1991 O O . LEU A 1 284 ? -4.805 -21.810 -10.046 1.00 68.76 304 LEU A O 1
ATOM 1996 N N . ASP A 1 285 ? -5.167 -19.771 -9.167 1.00 57.58 305 ASP A N 1
ATOM 1997 C CA . ASP A 1 285 ? -6.033 -19.377 -10.272 1.00 64.48 305 ASP A CA 1
ATOM 1998 C C . ASP A 1 285 ? -5.259 -19.281 -11.579 1.00 67.36 305 ASP A C 1
ATOM 1999 O O . ASP A 1 285 ? -5.832 -19.483 -12.655 1.00 77.71 305 ASP A O 1
ATOM 2004 N N . THR A 1 286 ? -3.965 -18.975 -11.518 1.00 68.68 306 THR A N 1
ATOM 2005 C CA . THR A 1 286 ? -3.170 -18.856 -12.735 1.00 69.80 306 THR A CA 1
ATOM 2006 C C . THR A 1 286 ? -2.246 -20.046 -12.974 1.00 65.74 306 THR A C 1
ATOM 2007 O O . THR A 1 286 ? -1.973 -20.384 -14.131 1.00 72.93 306 THR A O 1
ATOM 2011 N N . ALA A 1 287 ? -1.776 -20.707 -11.916 1.00 69.07 307 ALA A N 1
ATOM 2012 C CA . ALA A 1 287 ? -0.928 -21.881 -12.099 1.00 62.35 307 ALA A CA 1
ATOM 2013 C C . ALA A 1 287 ? -1.738 -23.072 -12.604 1.00 69.74 307 ALA A C 1
ATOM 2014 O O . ALA A 1 287 ? -1.352 -23.732 -13.577 1.00 68.05 307 ALA A O 1
ATOM 2016 N N . LEU A 1 288 ? -2.864 -23.372 -11.951 1.00 72.96 308 LEU A N 1
ATOM 2017 C CA . LEU A 1 288 ? -3.754 -24.409 -12.465 1.00 77.46 308 LEU A CA 1
ATOM 2018 C C . LEU A 1 288 ? -4.396 -24.023 -13.790 1.00 75.72 308 LEU A C 1
ATOM 2019 O O . LEU A 1 288 ? -4.956 -24.896 -14.462 1.00 77.64 308 LEU A O 1
ATOM 2024 N N . GLY A 1 289 ? -4.331 -22.754 -14.180 1.00 78.66 309 GLY A N 1
ATOM 2025 C CA . GLY A 1 289 ? -4.882 -22.316 -15.449 1.00 79.85 309 GLY A CA 1
ATOM 2026 C C . GLY A 1 289 ? -6.278 -21.743 -15.326 1.00 88.49 309 GLY A C 1
ATOM 2027 O O . GLY A 1 289 ? -6.933 -21.881 -14.288 1.00 85.49 309 GLY A O 1
#

Organism: Bordetella bronchiseptica (strain ATCC BAA-588 / NCTC 13252 / RB50) (NCBI:txid257310)

InterPro domains:
  IPR003689 Zinc/iron permease [PF02535] (149-304)

Sequence (289 aa):
SHPLITLGLAASAAGVVLLLVAGIVNALTGENRVHVVGYAVLGGAAGFAATALGALMALGLRAISARTQDAMLGFCAGMMLLAASSAFSLILPGLDAAGTIVGPGPAAAAVVALGLLGLGVLLMLGLDYFTPHEHERTGHQGPEAARVNRVWLFVLTIILHNLPEGMAIGVSFATGDLRIGLPLTSAIAIQDVPEGLCVALALRAVGLPIGRAVLVAVASGLMEPLGALLVGVGISSSGFALAYPISMGLAAGAMIFVVSHEVIPETHRNGHETTATVGLMAGFALMMFLDTALG

Nearest PDB structures (foldseek):
  8j1m-assembly1_A  TM=1.003E+00  e=1.976E-39  Bordetella bronchiseptica RB50
  8ght-assembly1_B  TM=9.115E-01  e=4.107E-30  Bordetella bronchiseptica
  7z6n-assembly1_A  TM=8.910E-01  e=2.842E-27  Bordetella bronchiseptica
  8czj-assembly1_A  TM=8.226E-01  e=1.865E-26  Bordetella bronchiseptica RB50
  5tsb-assembly1_A  TM=9.747E-01  e=1.386E-22  Bordetella bronchiseptica RB50

Solvent-accessible surface area: 12494 Å² total; per-residue (Å²): 105,134,103,120,102,68,113,33,97,58,63,59,37,58,36,20,87,116,40,40,85,40,2,46,98,45,0,114,58,69,96,11,193,106,46,17,30,94,0,50,127,9,0,40,49,0,57,55,15,6,16,91,0,0,86,90,0,85,62,84,111,65,43,67,52,147,61,32,8,30,39,46,1,59,6,4,0,2,5,50,1,2,1,31,56,9,0,38,90,24,0,52,103,18,0,8,119,75,71,26,118,41,121,60,2,42,48,13,4,53,128,0,48,36,83,0,60,113,7,3,64,15,18,14,150,62,23,31,0,17,10,114,56,86,23,89,49,32,69,79,4,84,113,44,102,97,34,134,2,25,13,26,23,19,43,10,35,8,15,0,4,0,0,0,0,0,0,0,4,5,70,30,34,64,194,36,0,95,44,0,10,38,6,0,17,65,1,0,37,32,12,0,20,5,16,0,4,41,1,90,81,19,57,33,81,21,35,160,0,4,124,45,0,32,55,7,2,96,28,1,18,84,0,0,32,4,0,0,3,34,3,36,55,130,71,48,4,20,0,41,3,0,0,10,0,0,1,0,3,57,18,6,5,62,79,11,14,34,58,36,1,83,86,90,56,39,86,85,18,1,39,100,7,30,131,46,0,70,57,52,9,84,121,30,50,105,62,109,83

Radius of gyration: 18.37 Å; Cα contacts (8 Å, |Δi|>4): 585; chains: 1; bounding box: 49×39×48 Å

Secondary structure (DSSP, 8-state):
-HHHHHHHHHHHHHHHHHHHHHHHHHHTSGGGHHHHHHHHHHHHHHHHHHHHHHHTHHHH----HHHHHHHHHHHHHHHHHIIIIIIIHHHHHHHHHHH-SSHHHHHHHHHHHHHHHHHHHHHHHHS-EEETTTEEESTTGGGS-HHHHHHHHHHHHHHHHHHHHHHHTTTS-HHHHHHHHHHHHHHHHHHHHHHHHHHHHHT--HHHHHHHHHHHTTHHHHHHHHHHHHTSSSTTHHHHHHHHHHHHHHHIIIIIIHHHHHTTT-HHHHHHHHHHHHHHHHHHHHH--

B-factor: mean 40.71, std 13.37, range [23.16, 94.7]